Protein AF-A0A0S6W171-F1 (afdb_monomer)

InterPro domains:
  IPR025961 Heavy-metal resistance protein [PF13801] (56-163)
  IPR025961 Heavy-metal resistance protein [PF13801] (172-264)
  IPR052211 Cpx two-component system auxiliary protein [PTHR38102] (170-283)

Foldseek 3Di:
DPPPPQQPPVPPDDDDDPPPPDPPPDDDDDDDDDDDPDDPPDDPPPDPPPPPPDPDPPDPPDDPPNPPPPSPPQPPVVLVDDPVLVVQLVVLVVCLCVVLVVLVVQLVVLVVVLVVQVPDPDHDLVSNVVSVVSNVVSVVVNVVSSVVSVVSSCVSGDPVSNVVSVVSVLPDDPLLPPFDDDPVLSVQLVVLCVVLVVVLVVLVVVLVVLVVVLSCLVSDPDRDPVSNVVSVVVNVVSVVVSVVSVVVSVVSSVVSDDPVSVVSSVVSVVVVVVVVVVVVVVVVVVVVVVPDDDD

Organism: NCBI:txid1499966

Nearest PDB structures (foldseek):
  2y39-assembly1_A  TM=8.445E-01  e=2.554E-01  Cupriavidus metallidurans CH34
  3zg1-assembly1_D  TM=8.192E-01  e=2.985E-01  Cupriavidus metallidurans CH34
  2y3d-assembly1_A  TM=8.240E-01  e=3.144E-01  Cupriavidus metallidurans CH34
  4wwf-assembly2_B-2  TM=8.314E-01  e=6.181E-01  Cupriavidus metallidurans CH34
  3syv-assembly3_E  TM=2.602E-01  e=3.439E+00  Mus musculus

Radius of gyration: 25.69 Å; Cα contacts (8 Å, |Δi|>4): 109; chains: 1; bounding box: 74×56×54 Å

Solvent-accessible surface area (backbone atoms only — not comparable to full-atom values): 18079 Å² total; per-residue (Å²): 136,91,75,82,67,86,61,75,71,79,62,81,71,83,87,73,89,77,74,76,77,72,87,74,90,68,92,77,78,95,70,84,83,82,79,79,78,84,82,80,80,77,73,80,81,86,68,91,71,74,76,73,88,69,79,76,77,80,85,75,94,69,66,93,71,79,80,70,79,59,84,70,82,67,66,67,79,78,55,73,64,52,72,70,48,50,52,52,46,52,48,51,51,51,51,52,51,62,78,39,42,64,47,50,50,52,33,51,48,31,52,51,53,44,54,53,46,74,67,44,96,72,67,60,58,71,59,47,54,51,30,52,50,49,37,52,51,30,53,49,52,54,52,50,51,51,49,51,51,51,52,57,50,56,69,70,47,51,73,70,39,49,49,51,50,49,51,54,69,63,58,60,62,81,88,54,71,89,55,93,70,52,75,66,50,50,53,52,44,50,51,52,50,55,54,48,49,60,57,47,47,55,48,49,53,50,43,51,50,44,55,49,53,39,51,55,41,75,63,40,99,78,52,53,66,68,58,47,51,51,36,52,52,50,40,52,53,44,54,50,50,46,53,48,53,52,50,52,51,52,51,58,48,52,73,70,48,53,74,67,52,49,51,50,51,52,51,58,52,50,53,54,51,49,56,51,52,51,55,50,52,51,55,50,51,54,54,51,59,74,66,52,80,87,126

Secondary structure (DSSP, 8-state):
--SSSTTTTS---------------------PPPPPP----------------PPPPS--S--TTTTSS-SS---GGGG---HHHHHHHHHHHHHHHHHTHHHHHHHHHHHHHHHHHTTSSS--HHHHHHHHHHHHHHHHHHHHHHHHHHHHHHHTS-HHHHHHHHHHHHS--GGGTT----HHHHHHHHHHHHHHHHHHHHHHHHHHHHHHHHHHHHTSTT--HHHHHHHHHHHHHHHHHHHHHHHHHHHHHHHTS-HHHHHHHHHHHHHHHHHHHHHHHHHHHHHHHHHSPP-

Structure (mmCIF, N/CA/C/O backbone):
data_AF-A0A0S6W171-F1
#
_entry.id   AF-A0A0S6W171-F1
#
loop_
_atom_site.group_PDB
_atom_site.id
_atom_site.type_symbol
_atom_site.label_atom_id
_atom_site.label_alt_id
_atom_site.label_comp_id
_atom_site.label_asym_id
_atom_site.label_entity_id
_atom_site.label_seq_id
_atom_site.pdbx_PDB_ins_code
_atom_site.Cartn_x
_atom_site.Cartn_y
_atom_site.Cartn_z
_atom_site.occupancy
_atom_site.B_iso_or_equiv
_atom_site.auth_seq_id
_atom_site.auth_comp_id
_atom_site.auth_asym_id
_atom_site.auth_atom_id
_atom_site.pdbx_PDB_model_num
ATOM 1 N N . MET A 1 1 ? -14.571 -2.740 -5.866 1.00 31.66 1 MET A N 1
ATOM 2 C CA . MET A 1 1 ? -13.271 -2.198 -6.329 1.00 31.66 1 MET A CA 1
ATOM 3 C C . MET A 1 1 ? -12.661 -1.090 -5.446 1.00 31.66 1 MET A C 1
ATOM 5 O O . MET A 1 1 ? -11.533 -0.707 -5.702 1.00 31.66 1 MET A O 1
ATOM 9 N N . LEU A 1 2 ? -13.294 -0.626 -4.355 1.00 33.75 2 LEU A N 1
ATOM 10 C CA . LEU A 1 2 ? -12.872 0.597 -3.630 1.00 33.75 2 LEU A CA 1
ATOM 11 C C . LEU A 1 2 ? -12.189 0.404 -2.252 1.00 33.75 2 LEU A C 1
ATOM 13 O O . LEU A 1 2 ? -12.169 1.320 -1.440 1.00 33.75 2 LEU A O 1
ATOM 17 N N . ARG A 1 3 ? -11.606 -0.767 -1.957 1.00 37.03 3 ARG A N 1
ATOM 18 C CA . ARG A 1 3 ? -10.859 -1.011 -0.695 1.00 37.03 3 ARG A CA 1
ATOM 19 C C . ARG A 1 3 ? -9.376 -1.390 -0.902 1.00 37.03 3 ARG A C 1
ATOM 21 O O . ARG A 1 3 ? -8.679 -1.654 0.070 1.00 37.03 3 ARG A O 1
ATOM 28 N N . LYS A 1 4 ? -8.872 -1.365 -2.150 1.00 36.34 4 LYS A N 1
ATOM 29 C CA . LYS A 1 4 ? -7.515 -1.820 -2.543 1.00 36.34 4 LYS A CA 1
ATOM 30 C C . LYS A 1 4 ? -6.384 -0.780 -2.389 1.00 36.34 4 LYS A C 1
ATOM 32 O O . LYS A 1 4 ? -5.226 -1.148 -2.527 1.00 36.34 4 LYS A O 1
ATOM 37 N N . ILE A 1 5 ? -6.667 0.479 -2.043 1.00 37.38 5 ILE A N 1
ATOM 38 C CA . ILE A 1 5 ? -5.627 1.532 -1.936 1.00 37.38 5 ILE A CA 1
ATOM 39 C C . ILE A 1 5 ? -5.208 1.795 -0.474 1.00 37.38 5 ILE A C 1
ATOM 41 O O . ILE A 1 5 ? -4.182 2.413 -0.212 1.00 37.38 5 ILE A O 1
ATOM 45 N N . SER A 1 6 ? -5.939 1.246 0.503 1.00 36.00 6 SER A N 1
ATOM 46 C CA . SER A 1 6 ? -5.841 1.666 1.911 1.00 36.00 6 SER A CA 1
ATOM 47 C C . SER A 1 6 ? -4.519 1.334 2.629 1.00 36.00 6 SER A C 1
ATOM 49 O O . SER A 1 6 ? -4.352 1.735 3.773 1.00 36.00 6 SER A O 1
ATOM 51 N N . TYR A 1 7 ? -3.580 0.636 1.979 1.00 34.56 7 TYR A N 1
ATOM 52 C CA . TYR A 1 7 ? -2.302 0.223 2.575 1.00 34.56 7 TYR A CA 1
ATOM 53 C C . TYR A 1 7 ? -1.078 0.306 1.654 1.00 34.56 7 TYR A C 1
ATOM 55 O O . TYR A 1 7 ? 0.040 0.060 2.102 1.00 34.56 7 TYR A O 1
ATOM 63 N N . MET A 1 8 ? -1.233 0.708 0.390 1.00 35.31 8 MET A N 1
ATOM 64 C CA . MET A 1 8 ? -0.082 0.818 -0.521 1.00 35.31 8 MET A CA 1
ATOM 65 C C . MET A 1 8 ? 0.773 2.073 -0.256 1.00 35.31 8 MET A C 1
ATOM 67 O O . MET A 1 8 ? 1.820 2.241 -0.870 1.00 35.31 8 MET A O 1
ATOM 71 N N . MET A 1 9 ? 0.340 2.934 0.676 1.00 31.75 9 MET A N 1
ATOM 72 C CA . MET A 1 9 ? 0.989 4.200 1.034 1.00 31.75 9 MET A CA 1
ATOM 73 C C . MET A 1 9 ? 1.426 4.297 2.508 1.00 31.75 9 MET A C 1
ATOM 75 O O . MET A 1 9 ? 1.951 5.324 2.907 1.00 31.75 9 MET A O 1
ATOM 79 N N . LEU A 1 10 ? 1.338 3.209 3.291 1.00 36.25 10 LEU A N 1
ATOM 80 C CA . LEU A 1 10 ? 2.223 3.052 4.464 1.00 36.25 10 LEU A CA 1
ATOM 81 C C . LEU A 1 10 ? 3.646 2.604 4.024 1.00 36.25 10 LEU A C 1
ATOM 83 O O . LEU A 1 10 ? 4.519 2.332 4.847 1.00 36.25 10 LEU A O 1
ATOM 87 N N . LEU A 1 11 ? 3.855 2.529 2.699 1.00 37.62 11 LEU A N 1
ATOM 88 C CA . LEU A 1 11 ? 5.046 2.140 1.944 1.00 37.62 11 LEU A CA 1
ATOM 89 C C . LEU A 1 11 ? 5.876 3.371 1.538 1.00 37.62 11 LEU A C 1
ATOM 91 O O . LEU A 1 11 ? 6.404 3.461 0.437 1.00 37.62 11 LEU A O 1
ATOM 95 N N . LEU A 1 12 ? 6.056 4.313 2.464 1.00 38.09 12 LEU A N 1
ATOM 96 C CA . LEU A 1 12 ? 7.351 4.970 2.568 1.00 38.09 12 LEU A CA 1
ATOM 97 C C . LEU A 1 12 ? 8.310 3.934 3.140 1.00 38.09 12 LEU A C 1
ATOM 99 O O . LEU A 1 12 ? 8.447 3.801 4.358 1.00 38.09 12 LEU A O 1
ATOM 103 N N . MET A 1 13 ? 8.942 3.137 2.287 1.00 35.59 13 MET A N 1
ATOM 104 C CA . MET A 1 13 ? 10.017 2.260 2.737 1.00 35.59 13 MET A CA 1
ATOM 105 C C . MET A 1 13 ? 10.958 1.901 1.593 1.00 35.59 13 MET A C 1
ATOM 107 O O . MET A 1 13 ? 10.950 0.785 1.088 1.00 35.59 13 MET A O 1
ATOM 111 N N . CYS A 1 14 ? 11.822 2.874 1.295 1.00 31.73 14 CYS A N 1
ATOM 112 C CA . CYS A 1 14 ? 13.024 2.774 0.471 1.00 31.73 14 CYS A CA 1
ATOM 113 C C . CYS A 1 14 ? 12.801 2.841 -1.045 1.00 31.73 14 CYS A C 1
ATOM 115 O O . CYS A 1 14 ? 11.789 2.397 -1.566 1.00 31.73 14 CYS A O 1
ATOM 117 N N . VAL A 1 15 ? 13.853 3.324 -1.710 1.00 32.69 15 VAL A N 1
ATOM 118 C CA . VAL A 1 15 ? 14.077 3.446 -3.157 1.00 32.69 15 VAL A CA 1
ATOM 119 C C . VAL A 1 15 ? 13.609 4.781 -3.741 1.00 32.69 15 VAL A C 1
ATOM 121 O O . VAL A 1 15 ? 12.435 5.105 -3.711 1.00 32.69 15 VAL A O 1
ATOM 124 N N . ALA A 1 16 ? 14.462 5.602 -4.333 1.00 35.75 16 ALA A N 1
ATOM 125 C CA . ALA A 1 16 ? 15.917 5.699 -4.342 1.00 35.75 16 ALA A CA 1
ATOM 126 C C . ALA A 1 16 ? 16.217 7.062 -4.966 1.00 35.75 16 ALA A C 1
ATOM 128 O O . ALA A 1 16 ? 15.465 7.544 -5.809 1.00 35.75 16 ALA A O 1
ATOM 129 N N . SER A 1 17 ? 17.327 7.654 -4.552 1.00 35.28 17 SER A N 1
ATOM 130 C CA . SER A 1 17 ? 17.978 8.766 -5.220 1.00 35.28 17 SER A CA 1
ATOM 131 C C . SER A 1 17 ? 17.981 8.579 -6.741 1.00 35.28 17 SER A C 1
ATOM 133 O O . SER A 1 17 ? 18.773 7.799 -7.262 1.00 35.28 17 SER A O 1
ATOM 135 N N . VAL A 1 18 ? 17.149 9.325 -7.465 1.00 33.91 18 VAL A N 1
ATOM 136 C CA . VAL A 1 18 ? 17.468 9.661 -8.852 1.00 33.91 18 VAL A CA 1
ATOM 137 C C . VAL A 1 18 ? 18.383 10.871 -8.755 1.00 33.91 18 VAL A C 1
ATOM 139 O O . VAL A 1 18 ? 17.944 12.018 -8.780 1.00 33.91 18 VAL A O 1
ATOM 142 N N . MET A 1 19 ? 19.680 10.607 -8.565 1.00 34.84 19 MET A N 1
ATOM 143 C CA . MET A 1 19 ? 20.670 11.537 -9.085 1.00 34.84 19 MET A CA 1
ATOM 144 C C . MET A 1 19 ? 20.479 11.524 -10.596 1.00 34.84 19 MET A C 1
ATOM 146 O O . MET A 1 19 ? 20.881 10.584 -11.279 1.00 34.84 19 MET A O 1
ATOM 150 N N . VAL A 1 20 ? 19.816 12.558 -11.103 1.00 36.00 20 VAL A N 1
ATOM 151 C CA . VAL A 1 20 ? 19.935 12.941 -12.501 1.00 36.00 20 VAL A CA 1
ATOM 152 C C . VAL A 1 20 ? 21.405 13.307 -12.687 1.00 36.00 20 VAL A C 1
ATOM 154 O O . VAL A 1 20 ? 21.831 14.395 -12.303 1.00 36.00 20 VAL A O 1
ATOM 157 N N . PHE A 1 21 ? 22.202 12.383 -13.225 1.00 35.28 21 PHE A N 1
ATOM 158 C CA . PHE A 1 21 ? 23.436 12.766 -13.893 1.00 35.28 21 PHE A CA 1
ATOM 159 C C . PHE A 1 21 ? 23.009 13.575 -15.112 1.00 35.28 21 PHE A C 1
ATOM 161 O O . PHE A 1 21 ? 22.655 13.035 -16.157 1.00 35.28 21 PHE A O 1
ATOM 168 N N . ALA A 1 22 ? 22.961 14.892 -14.936 1.00 35.97 22 ALA A N 1
ATOM 169 C CA . ALA A 1 22 ? 22.963 15.805 -16.054 1.00 35.97 22 ALA A CA 1
ATOM 170 C C . ALA A 1 22 ? 24.240 15.514 -16.850 1.00 35.97 22 ALA A C 1
ATOM 172 O O . ALA A 1 22 ? 25.344 15.586 -16.308 1.00 35.97 22 ALA A O 1
ATOM 173 N N . ASN A 1 23 ? 24.065 15.151 -18.119 1.00 39.09 23 ASN A N 1
ATOM 174 C CA . ASN A 1 23 ? 25.127 15.079 -19.110 1.00 39.09 23 ASN A CA 1
ATOM 175 C C . ASN A 1 23 ? 25.808 16.452 -19.211 1.00 39.09 23 ASN A C 1
ATOM 177 O O . ASN A 1 23 ? 25.411 17.311 -19.995 1.00 39.09 23 ASN A O 1
ATOM 181 N N . GLY A 1 24 ? 26.838 16.659 -18.398 1.00 36.34 24 GLY A N 1
ATOM 182 C CA . GLY A 1 24 ? 27.867 17.654 -18.634 1.00 36.34 24 GLY A CA 1
ATOM 183 C C . GLY A 1 24 ? 28.889 17.050 -19.581 1.00 36.34 24 GLY A C 1
ATOM 184 O O . GLY A 1 24 ? 29.838 16.407 -19.142 1.00 36.34 24 GLY A O 1
ATOM 185 N N . ALA A 1 25 ? 28.680 17.242 -20.881 1.00 46.38 25 ALA A N 1
ATOM 186 C CA . ALA A 1 25 ? 29.718 17.058 -21.881 1.00 46.38 25 ALA A CA 1
ATOM 187 C C . ALA A 1 25 ? 30.840 18.074 -21.606 1.00 46.38 25 ALA A C 1
ATOM 189 O O . ALA A 1 25 ? 30.738 19.243 -21.972 1.00 46.38 25 ALA A O 1
ATOM 190 N N . ALA A 1 26 ? 31.899 17.635 -20.931 1.00 41.94 26 ALA A N 1
ATOM 191 C CA . ALA A 1 26 ? 33.157 18.359 -20.838 1.00 41.94 26 ALA A CA 1
ATOM 192 C C . ALA A 1 26 ? 34.272 17.435 -21.333 1.00 41.94 26 ALA A C 1
ATOM 194 O O . ALA A 1 26 ? 34.468 16.334 -20.826 1.00 41.94 26 ALA A O 1
ATOM 195 N N . ALA A 1 27 ? 34.942 17.899 -22.384 1.00 52.97 27 ALA A N 1
ATOM 196 C CA . ALA A 1 27 ? 35.999 17.228 -23.115 1.00 52.97 27 ALA A CA 1
ATOM 197 C C . ALA A 1 27 ? 37.086 16.648 -22.196 1.00 52.97 27 ALA A C 1
ATOM 199 O O . ALA A 1 27 ? 37.739 17.383 -21.453 1.00 52.97 27 ALA A O 1
ATOM 200 N N . GLN A 1 28 ? 37.326 15.342 -22.311 1.00 42.56 28 GLN A N 1
ATOM 201 C CA . GLN A 1 28 ? 38.464 14.677 -21.693 1.00 42.56 28 GLN A CA 1
ATOM 202 C C . GLN A 1 28 ? 39.455 14.293 -22.792 1.00 42.56 28 GLN A C 1
ATOM 204 O O . GLN A 1 28 ? 39.134 13.547 -23.714 1.00 42.56 28 GLN A O 1
ATOM 209 N N . LYS A 1 29 ? 40.640 14.904 -22.702 1.00 46.69 29 LYS A N 1
ATOM 210 C CA . LYS A 1 29 ? 41.802 14.661 -23.556 1.00 46.69 29 LYS A CA 1
ATOM 211 C C . LYS A 1 29 ? 42.179 13.181 -23.539 1.00 46.69 29 LYS A C 1
ATOM 213 O O . LYS A 1 29 ? 42.185 12.557 -22.480 1.00 46.69 29 LYS A O 1
ATOM 218 N N . GLU A 1 30 ? 42.537 12.685 -24.717 1.00 44.81 30 GLU A N 1
ATOM 219 C CA . GLU A 1 30 ? 43.144 11.381 -24.959 1.00 44.81 30 GLU A CA 1
ATOM 220 C C . GLU A 1 30 ? 44.381 11.198 -24.067 1.00 44.81 30 GLU A C 1
ATOM 222 O O . GLU A 1 30 ? 45.355 11.946 -24.157 1.00 44.81 30 GLU A O 1
ATOM 227 N N . GLY A 1 31 ? 44.303 10.218 -23.169 1.00 49.78 31 GLY A N 1
ATOM 228 C CA . GLY A 1 31 ? 45.407 9.704 -22.370 1.00 49.78 31 GLY A CA 1
ATOM 229 C C . GLY A 1 31 ? 45.365 8.183 -22.450 1.00 49.78 31 GLY A C 1
ATOM 230 O O . GLY A 1 31 ? 44.298 7.590 -22.302 1.00 49.78 31 GLY A O 1
ATOM 231 N N . GLU A 1 32 ? 46.513 7.593 -22.768 1.00 50.28 32 GLU A N 1
ATOM 232 C CA . GLU A 1 32 ? 46.719 6.187 -23.125 1.00 50.28 32 GLU A CA 1
ATOM 233 C C . GLU A 1 32 ? 46.085 5.174 -22.151 1.00 50.28 32 GLU A C 1
ATOM 235 O O . GLU A 1 32 ? 46.081 5.389 -20.934 1.00 50.28 32 GLU A O 1
ATOM 240 N N . PRO A 1 33 ? 45.589 4.030 -22.662 1.00 59.03 33 PRO A N 1
ATOM 241 C CA . PRO A 1 33 ? 45.040 2.976 -21.823 1.00 59.03 33 PRO A CA 1
ATOM 242 C C . PRO A 1 33 ? 46.150 2.264 -21.026 1.00 59.03 33 PRO A C 1
ATOM 244 O O . PRO A 1 33 ? 47.135 1.813 -21.617 1.00 59.03 33 PRO A O 1
ATOM 247 N N . PRO A 1 34 ? 45.999 2.085 -19.700 1.00 62.88 34 PRO A N 1
ATOM 248 C CA . PRO A 1 34 ? 46.889 1.223 -18.936 1.00 62.88 34 PRO A CA 1
ATOM 249 C C . PRO A 1 34 ? 46.676 -0.246 -19.331 1.00 62.88 34 PRO A C 1
ATOM 251 O O . PRO A 1 34 ? 45.549 -0.744 -19.373 1.00 62.88 34 PRO A O 1
ATOM 254 N N . GLN A 1 35 ? 47.782 -0.939 -19.612 1.00 62.25 35 GLN A N 1
ATOM 255 C CA . GLN A 1 35 ? 47.817 -2.383 -19.843 1.00 62.25 35 GLN A CA 1
ATOM 256 C C . GLN A 1 35 ? 47.264 -3.147 -18.626 1.00 62.25 35 GLN A C 1
ATOM 258 O O . GLN A 1 35 ? 47.625 -2.824 -17.491 1.00 62.25 35 GLN A O 1
ATOM 263 N N . PRO A 1 36 ? 46.431 -4.184 -18.829 1.00 61.91 36 PRO A N 1
ATOM 264 C CA . PRO A 1 36 ? 46.016 -5.054 -17.741 1.00 61.91 36 PRO A CA 1
ATOM 265 C C . PRO A 1 36 ? 47.204 -5.905 -17.257 1.00 61.91 36 PRO A C 1
ATOM 267 O O . PRO A 1 36 ? 47.968 -6.413 -18.083 1.00 61.91 36 PRO A O 1
ATOM 270 N N . PRO A 1 37 ? 47.372 -6.095 -15.936 1.00 62.88 37 PRO A N 1
ATOM 271 C CA . PRO A 1 37 ? 48.346 -7.038 -15.413 1.00 62.88 37 PRO A CA 1
ATOM 272 C C . PRO A 1 37 ? 47.982 -8.461 -15.847 1.00 62.88 37 PRO A C 1
ATOM 274 O O . PRO A 1 37 ? 46.813 -8.851 -15.847 1.00 62.88 37 PRO A O 1
ATOM 277 N N . ASN A 1 38 ? 49.017 -9.205 -16.231 1.00 56.50 38 ASN A N 1
ATOM 278 C CA . ASN A 1 38 ? 48.972 -10.602 -16.642 1.00 56.50 38 ASN A CA 1
ATOM 279 C C . ASN A 1 38 ? 48.054 -11.443 -15.748 1.00 56.50 38 ASN A C 1
ATOM 281 O O . ASN A 1 38 ? 48.163 -11.429 -14.523 1.00 56.50 38 ASN A O 1
ATOM 285 N N . GLY A 1 39 ? 47.165 -12.186 -16.404 1.00 49.09 39 GLY A N 1
ATOM 286 C CA . GLY A 1 39 ? 46.237 -13.099 -15.767 1.00 49.09 39 GLY A CA 1
ATOM 287 C C . GLY A 1 39 ? 46.932 -14.313 -15.162 1.00 49.09 39 GLY A C 1
ATOM 288 O O . GLY A 1 39 ? 47.624 -15.058 -15.851 1.00 49.09 39 GLY A O 1
ATOM 289 N N . GLU A 1 40 ? 46.635 -14.560 -13.894 1.00 42.28 40 GLU A N 1
ATOM 290 C CA . GLU A 1 40 ? 46.608 -15.900 -13.323 1.00 42.28 40 GLU A CA 1
ATOM 291 C C . GLU A 1 40 ? 45.141 -16.338 -13.307 1.00 42.28 40 GLU A C 1
ATOM 293 O O . GLU A 1 40 ? 44.348 -15.966 -12.441 1.00 42.28 40 GLU A O 1
ATOM 298 N N . MET A 1 41 ? 44.749 -17.074 -14.348 1.00 50.16 41 MET A N 1
ATOM 299 C CA . MET A 1 41 ? 43.464 -17.760 -14.396 1.00 50.16 41 MET A CA 1
ATOM 300 C C . MET A 1 41 ? 43.489 -18.880 -13.353 1.00 50.16 41 MET A C 1
ATOM 302 O O . MET A 1 41 ? 44.040 -19.953 -13.596 1.00 50.16 41 MET A O 1
ATOM 306 N N . MET A 1 42 ? 42.902 -18.625 -12.182 1.00 59.03 42 MET A N 1
ATOM 307 C CA . MET A 1 42 ? 42.532 -19.683 -11.244 1.00 59.03 42 MET A CA 1
ATOM 308 C C . MET A 1 42 ? 41.569 -20.632 -11.956 1.00 59.03 42 MET A C 1
ATOM 310 O O . MET A 1 42 ? 40.457 -20.254 -12.327 1.00 59.03 42 MET A O 1
ATOM 314 N N . ALA A 1 43 ? 42.030 -21.862 -12.166 1.00 60.56 43 ALA A N 1
ATOM 315 C CA . ALA A 1 43 ? 41.208 -22.959 -12.636 1.00 60.56 43 ALA A CA 1
ATOM 316 C C . ALA A 1 43 ? 39.976 -23.123 -11.723 1.00 60.56 43 ALA A C 1
ATOM 318 O O . ALA A 1 43 ? 40.099 -22.979 -10.501 1.00 60.56 43 ALA A O 1
ATOM 319 N N . PRO A 1 44 ? 38.791 -23.432 -12.277 1.00 56.28 44 PRO A N 1
ATOM 320 C CA . PRO A 1 44 ? 37.652 -23.806 -11.456 1.00 56.28 44 PRO A CA 1
ATOM 321 C C . PRO A 1 44 ? 38.012 -25.084 -10.681 1.00 56.28 44 PRO A C 1
ATOM 323 O O . PRO A 1 44 ? 38.500 -26.036 -11.297 1.00 56.28 44 PRO A O 1
ATOM 326 N N . PRO A 1 45 ? 37.806 -25.139 -9.353 1.00 50.84 45 PRO A N 1
ATOM 327 C CA . PRO A 1 45 ? 37.910 -26.395 -8.638 1.00 50.84 45 PRO A CA 1
ATOM 328 C C . PRO A 1 45 ? 36.779 -27.305 -9.120 1.00 50.84 45 PRO A C 1
ATOM 330 O O . PRO A 1 45 ? 35.606 -27.112 -8.800 1.00 50.84 45 PRO A O 1
ATOM 333 N N . ASP A 1 46 ? 37.166 -28.277 -9.937 1.00 54.91 46 ASP A N 1
ATOM 334 C CA . ASP A 1 46 ? 36.406 -29.480 -10.221 1.00 54.91 46 ASP A CA 1
ATOM 335 C C . ASP A 1 46 ? 36.235 -30.238 -8.899 1.00 54.91 46 ASP A C 1
ATOM 337 O O . ASP A 1 46 ? 37.201 -30.686 -8.277 1.00 54.91 46 ASP A O 1
ATOM 341 N N . GLY A 1 47 ? 35.010 -30.255 -8.387 1.00 45.91 47 GLY A N 1
ATOM 342 C CA . GLY A 1 47 ? 34.746 -30.718 -7.035 1.00 45.91 47 GLY A CA 1
ATOM 343 C C . GLY A 1 47 ? 33.283 -30.579 -6.677 1.00 45.91 47 GLY A C 1
ATOM 344 O O . GLY A 1 47 ? 32.895 -29.672 -5.945 1.00 45.91 47 GLY A O 1
ATOM 345 N N . GLY A 1 48 ? 32.470 -31.510 -7.178 1.00 49.31 48 GLY A N 1
ATOM 346 C CA . GLY A 1 48 ? 31.135 -31.782 -6.660 1.00 49.31 48 GLY A CA 1
ATOM 347 C C . GLY A 1 48 ? 31.203 -32.220 -5.197 1.00 49.31 48 GLY A C 1
ATOM 348 O O . GLY A 1 48 ? 31.108 -33.403 -4.887 1.00 49.31 48 GLY A O 1
ATOM 349 N N . GLN A 1 49 ? 31.366 -31.264 -4.286 1.00 48.19 49 GLN A N 1
ATOM 350 C CA . GLN A 1 49 ? 31.093 -31.462 -2.874 1.00 48.19 49 GLN A CA 1
ATOM 351 C C . GLN A 1 49 ? 29.580 -31.415 -2.696 1.00 48.19 49 GLN A C 1
ATOM 353 O O . GLN A 1 49 ? 28.968 -30.356 -2.557 1.00 48.19 49 GLN A O 1
ATOM 358 N N . GLN A 1 50 ? 28.983 -32.608 -2.731 1.00 55.53 50 GLN A N 1
ATOM 359 C CA . GLN A 1 50 ? 27.728 -32.881 -2.046 1.00 55.53 50 GLN A CA 1
ATOM 360 C C . GLN A 1 50 ? 27.853 -32.282 -0.645 1.00 55.53 50 GLN A C 1
ATOM 362 O O . GLN A 1 50 ? 28.704 -32.705 0.140 1.00 55.53 50 GLN A O 1
ATOM 367 N N . MET A 1 51 ? 27.076 -31.233 -0.368 1.00 53.97 51 MET A N 1
ATOM 368 C CA . MET A 1 51 ? 27.001 -30.704 0.984 1.00 53.97 51 MET A CA 1
ATOM 369 C C . MET A 1 51 ? 26.465 -31.835 1.866 1.00 53.97 51 MET A C 1
ATOM 371 O O . MET A 1 51 ? 25.395 -32.360 1.552 1.00 53.97 51 MET A O 1
ATOM 375 N N . PRO A 1 52 ? 27.203 -32.260 2.907 1.00 50.72 52 PRO A N 1
ATOM 376 C CA . PRO A 1 52 ? 26.706 -33.269 3.826 1.00 50.72 52 PRO A CA 1
ATOM 377 C C . PRO A 1 52 ? 25.416 -32.748 4.452 1.00 50.72 52 PRO A C 1
ATOM 379 O O . PRO A 1 52 ? 25.328 -31.558 4.759 1.00 50.72 52 PRO A O 1
ATOM 382 N N . ASP A 1 53 ? 24.440 -33.644 4.600 1.00 50.97 53 ASP A N 1
ATOM 383 C CA . ASP A 1 53 ? 23.146 -33.434 5.245 1.00 50.97 53 ASP A CA 1
ATOM 384 C C . ASP A 1 53 ? 23.307 -32.684 6.573 1.00 50.97 53 ASP A C 1
ATOM 386 O O . ASP A 1 53 ? 23.480 -33.270 7.644 1.00 50.97 53 ASP A O 1
ATOM 390 N N . ALA A 1 54 ? 23.286 -31.355 6.506 1.00 46.91 54 ALA A N 1
ATOM 391 C CA . ALA A 1 54 ? 23.280 -30.527 7.688 1.00 46.91 54 ALA A CA 1
ATOM 392 C C . ALA A 1 54 ? 21.889 -30.691 8.315 1.00 46.91 54 ALA A C 1
ATOM 394 O O . ALA A 1 54 ? 20.891 -30.414 7.638 1.00 46.91 54 ALA A O 1
ATOM 395 N N . PRO A 1 55 ? 21.787 -31.151 9.574 1.00 47.81 55 PRO A N 1
ATOM 396 C CA . PRO A 1 55 ? 20.504 -31.306 10.236 1.00 47.81 55 PRO A CA 1
ATOM 397 C C . PRO A 1 55 ? 19.785 -29.959 10.221 1.00 47.81 55 PRO A C 1
ATOM 399 O O . PRO A 1 55 ? 20.303 -28.956 10.723 1.00 47.81 55 PRO A O 1
ATOM 402 N N . MET A 1 56 ? 18.603 -29.931 9.599 1.00 49.88 56 MET A N 1
ATOM 403 C CA . MET A 1 56 ? 17.737 -28.760 9.639 1.00 49.88 56 MET A CA 1
ATOM 404 C C . MET A 1 56 ? 17.525 -28.376 11.111 1.00 49.88 56 MET A C 1
ATOM 406 O O . MET A 1 56 ? 17.197 -29.252 11.915 1.00 49.88 56 MET A O 1
ATOM 410 N N . PRO A 1 57 ? 17.741 -27.106 11.500 1.00 48.81 57 PRO A N 1
ATOM 411 C CA . PRO A 1 57 ? 17.511 -26.692 12.873 1.00 48.81 57 PRO A CA 1
ATOM 412 C C . PRO A 1 57 ? 16.038 -26.944 13.235 1.00 48.81 57 PRO A C 1
ATOM 414 O O . PRO A 1 57 ? 15.159 -26.662 12.415 1.00 48.81 57 PRO A O 1
ATOM 417 N N . PRO A 1 58 ? 15.761 -27.473 14.437 1.00 50.50 58 PRO A N 1
ATOM 418 C CA . PRO A 1 58 ? 14.408 -27.791 14.860 1.00 50.50 58 PRO A CA 1
ATOM 419 C C . PRO A 1 58 ? 13.619 -26.488 15.010 1.00 50.50 58 PRO A C 1
ATOM 421 O O . PRO A 1 58 ? 14.058 -25.578 15.711 1.00 50.50 58 PRO A O 1
ATOM 424 N N . ASP A 1 59 ? 12.489 -26.396 14.310 1.00 46.88 59 ASP A N 1
ATOM 425 C CA . ASP A 1 59 ? 11.337 -25.544 14.621 1.00 46.88 59 ASP A CA 1
ATOM 426 C C . ASP A 1 59 ? 11.639 -24.189 15.286 1.00 46.88 59 ASP A C 1
ATOM 428 O O . ASP A 1 59 ? 11.217 -23.898 16.405 1.00 46.88 59 ASP A O 1
ATOM 432 N N . GLY A 1 60 ? 12.327 -23.305 14.561 1.00 37.69 60 GLY A N 1
ATOM 433 C CA . GLY A 1 60 ? 12.278 -21.875 14.853 1.00 37.69 60 GLY A CA 1
ATOM 434 C C . GLY A 1 60 ? 10.942 -21.306 14.357 1.00 37.69 60 GLY A C 1
ATOM 435 O O . GLY A 1 60 ? 10.736 -21.251 13.141 1.00 37.69 60 GLY A O 1
ATOM 436 N N . PRO A 1 61 ? 10.018 -20.865 15.230 1.00 49.44 61 PRO A N 1
ATOM 437 C CA . PRO A 1 61 ? 8.700 -20.438 14.798 1.00 49.44 61 PRO A CA 1
ATOM 438 C C . PRO A 1 61 ? 8.803 -19.004 14.289 1.00 49.44 61 PRO A C 1
ATOM 440 O O . PRO A 1 61 ? 8.749 -18.083 15.089 1.00 49.44 61 PRO A O 1
ATOM 443 N N . MET A 1 62 ? 8.987 -18.809 12.982 1.00 42.47 62 MET A N 1
ATOM 444 C CA . MET A 1 62 ? 8.481 -17.660 12.211 1.00 42.47 62 MET A CA 1
ATOM 445 C C . MET A 1 62 ? 8.834 -17.852 10.733 1.00 42.47 62 MET A C 1
ATOM 447 O O . MET A 1 62 ? 9.930 -17.511 10.283 1.00 42.47 62 MET A O 1
ATOM 451 N N . SER A 1 63 ? 7.885 -18.367 9.950 1.00 43.25 63 SER A N 1
ATOM 452 C CA . SER A 1 63 ? 7.978 -18.320 8.491 1.00 43.25 63 SER A CA 1
ATOM 453 C C . SER A 1 63 ? 8.110 -16.855 8.028 1.00 43.25 63 SER A C 1
ATOM 455 O O . SER A 1 63 ? 7.340 -16.005 8.487 1.00 43.25 63 SER A O 1
ATOM 457 N N . PRO A 1 64 ? 9.026 -16.532 7.094 1.00 40.31 64 PRO A N 1
ATOM 458 C 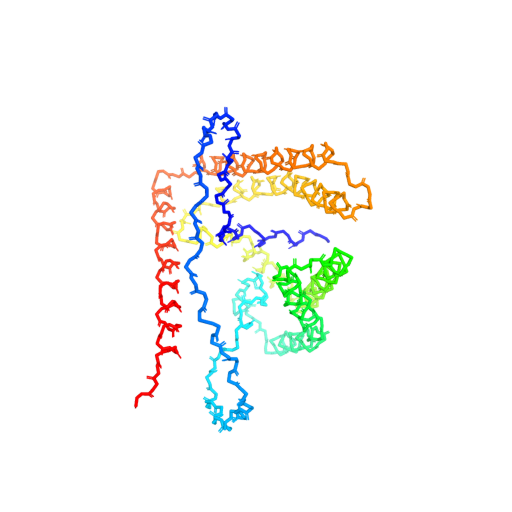CA . PRO A 1 64 ? 9.232 -15.170 6.581 1.00 40.31 64 PRO A CA 1
ATOM 459 C C . PRO A 1 64 ? 8.003 -14.531 5.908 1.00 40.31 64 PRO A C 1
ATOM 461 O O . PRO A 1 64 ? 7.998 -13.324 5.673 1.00 40.31 64 PRO A O 1
ATOM 464 N N . ASP A 1 65 ? 6.956 -15.316 5.640 1.00 45.31 65 ASP A N 1
ATOM 465 C CA . ASP A 1 65 ? 5.674 -14.866 5.086 1.00 45.31 65 ASP A CA 1
ATOM 466 C C . ASP A 1 65 ? 4.620 -14.468 6.138 1.00 45.31 65 ASP A C 1
ATOM 468 O O . ASP A 1 65 ? 3.517 -14.040 5.793 1.00 45.31 65 ASP A O 1
ATOM 472 N N . GLY A 1 66 ? 4.955 -14.524 7.432 1.00 42.47 66 GLY A N 1
ATOM 473 C CA . GLY A 1 66 ? 4.036 -14.240 8.542 1.00 42.47 66 GLY A CA 1
ATOM 474 C C . GLY A 1 66 ? 3.589 -12.780 8.724 1.00 42.47 66 GLY A C 1
ATOM 475 O O . GLY A 1 66 ? 2.931 -12.482 9.716 1.00 42.47 66 GLY A O 1
ATOM 476 N N . MET A 1 67 ? 3.924 -11.846 7.824 1.00 40.84 67 MET A N 1
ATOM 477 C CA . MET A 1 67 ? 3.589 -10.416 7.995 1.00 40.84 67 MET A CA 1
ATOM 478 C C . MET A 1 67 ? 2.991 -9.716 6.763 1.00 40.84 67 MET A C 1
ATOM 480 O O . MET A 1 67 ? 3.039 -8.490 6.681 1.00 40.84 67 MET A O 1
ATOM 484 N N . GLN A 1 68 ? 2.416 -10.451 5.806 1.00 46.22 68 GLN A N 1
ATOM 485 C CA . GLN A 1 68 ? 1.719 -9.830 4.661 1.00 46.22 68 GLN A CA 1
ATOM 486 C C . GLN A 1 68 ? 0.245 -10.220 4.508 1.00 46.22 68 GLN A C 1
ATOM 488 O O . GLN A 1 68 ? -0.447 -9.641 3.670 1.00 46.22 68 GLN A O 1
ATOM 493 N N . GLN A 1 69 ? -0.267 -11.151 5.317 1.00 42.69 69 GLN A N 1
ATOM 494 C CA . GLN A 1 69 ? -1.693 -11.461 5.302 1.00 42.69 69 GLN A CA 1
ATOM 495 C C . GLN A 1 69 ? -2.440 -10.478 6.201 1.00 42.69 69 GLN A C 1
ATOM 497 O O . GLN A 1 69 ? -2.112 -10.298 7.368 1.00 42.69 69 GLN A O 1
ATOM 502 N N . ASP A 1 70 ? -3.430 -9.830 5.604 1.00 45.66 70 ASP A N 1
ATOM 503 C CA . ASP A 1 70 ? -4.321 -8.850 6.209 1.00 45.66 70 ASP A CA 1
ATOM 504 C C . ASP A 1 70 ? -3.649 -7.523 6.550 1.00 45.66 70 ASP A C 1
ATOM 506 O O . ASP A 1 70 ? -3.504 -7.103 7.696 1.00 45.66 70 ASP A O 1
ATOM 510 N N . ASN A 1 71 ? -3.345 -6.786 5.479 1.00 48.12 71 ASN A N 1
ATOM 511 C CA . ASN A 1 71 ? -3.060 -5.355 5.534 1.00 48.12 71 ASN A CA 1
ATOM 512 C C . ASN A 1 71 ? -4.074 -4.618 6.429 1.00 48.12 71 ASN A C 1
ATOM 514 O O . ASN A 1 71 ? -3.701 -3.728 7.175 1.00 48.12 71 ASN A O 1
ATOM 518 N N . LEU A 1 72 ? -5.326 -5.074 6.488 1.00 54.94 72 LEU A N 1
ATOM 519 C CA . LEU A 1 72 ? -6.270 -4.681 7.524 1.00 54.94 72 LEU A CA 1
ATOM 520 C C . LEU A 1 72 ? -5.872 -5.287 8.882 1.00 54.94 72 LEU A C 1
ATOM 522 O O . LEU A 1 72 ? -6.353 -6.356 9.250 1.00 54.94 72 LEU A O 1
ATOM 526 N N . ARG A 1 73 ? -5.054 -4.564 9.661 1.00 61.94 73 ARG A N 1
ATOM 527 C CA . ARG A 1 73 ? -4.839 -4.790 11.109 1.00 61.94 73 ARG A CA 1
ATOM 528 C C . ARG A 1 73 ? -6.138 -4.556 11.904 1.00 61.94 73 ARG A C 1
ATOM 530 O O . ARG A 1 73 ? -6.196 -3.690 12.775 1.00 61.94 73 ARG A O 1
ATOM 537 N N . ILE A 1 74 ? -7.195 -5.290 11.572 1.00 75.12 74 ILE A N 1
ATOM 538 C CA . ILE A 1 74 ? -8.450 -5.326 12.311 1.00 75.12 74 ILE A CA 1
ATOM 539 C C . ILE A 1 74 ? -8.163 -6.077 13.605 1.00 75.12 74 ILE A C 1
ATOM 541 O O . ILE A 1 74 ? -7.701 -7.219 13.586 1.00 75.12 74 ILE A O 1
ATOM 545 N N . ASN A 1 75 ? -8.428 -5.430 14.736 1.00 83.19 75 ASN A N 1
ATOM 546 C CA . ASN A 1 75 ? -8.379 -6.102 16.022 1.00 83.19 75 ASN A CA 1
ATOM 547 C C . ASN A 1 75 ? -9.646 -6.950 16.193 1.00 83.19 75 ASN A C 1
ATOM 549 O O . ASN A 1 75 ? -10.618 -6.517 16.801 1.00 83.19 75 ASN A O 1
ATOM 553 N N . TRP A 1 76 ? -9.640 -8.162 15.639 1.00 84.75 76 TRP A N 1
ATOM 554 C CA . TRP A 1 76 ? -10.786 -9.077 15.684 1.00 84.75 76 TRP A CA 1
ATOM 555 C C . TRP A 1 76 ? -11.223 -9.435 17.111 1.00 84.75 76 TRP A C 1
ATOM 557 O O . TRP A 1 76 ? -12.388 -9.752 17.325 1.00 84.75 76 TRP A O 1
ATOM 567 N N . GLN A 1 77 ? -10.318 -9.340 18.093 1.00 86.62 77 GLN A N 1
ATOM 568 C CA . GLN A 1 77 ? -10.640 -9.574 19.504 1.00 86.62 77 GLN A CA 1
ATOM 569 C C . GLN A 1 77 ? -11.565 -8.491 20.077 1.00 86.62 77 GLN A C 1
ATOM 571 O O . GLN A 1 77 ? -12.319 -8.767 21.002 1.00 86.62 77 GLN A O 1
ATOM 576 N N . ALA A 1 78 ? -11.553 -7.279 19.513 1.00 88.25 78 ALA A N 1
ATOM 577 C CA . ALA A 1 78 ? -12.357 -6.160 19.996 1.00 88.25 78 ALA A CA 1
ATOM 578 C C . ALA A 1 78 ? -13.825 -6.194 19.524 1.00 88.25 78 ALA A C 1
ATOM 580 O O . ALA A 1 78 ? -14.612 -5.368 19.972 1.00 88.25 78 ALA A O 1
ATOM 581 N N . LEU A 1 79 ? -14.204 -7.127 18.639 1.00 92.62 79 LEU A N 1
ATOM 582 C CA . LEU A 1 79 ? -15.571 -7.256 18.104 1.00 92.62 79 LEU A CA 1
ATOM 583 C C . LEU A 1 79 ? -16.481 -8.171 18.942 1.00 92.62 79 LEU A C 1
ATOM 585 O O . LEU A 1 79 ? -17.582 -8.496 18.503 1.00 92.62 79 LEU A O 1
ATOM 589 N N . ASN A 1 80 ? -16.024 -8.628 20.117 1.00 94.88 80 ASN A N 1
ATOM 590 C CA . ASN A 1 80 ? -16.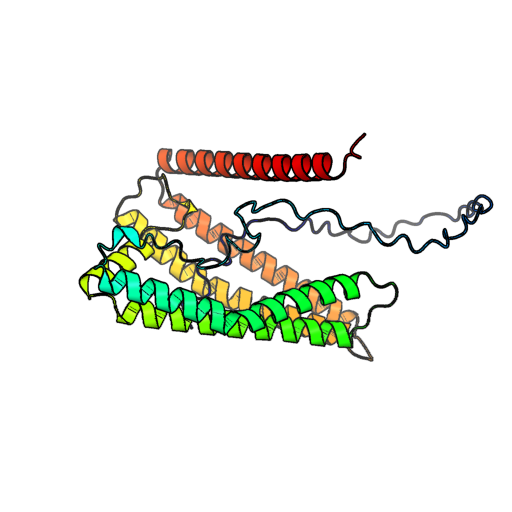779 -9.527 21.004 1.00 94.88 80 ASN A CA 1
ATOM 591 C C . ASN A 1 80 ? -17.411 -10.717 20.254 1.00 94.88 80 ASN A C 1
ATOM 593 O O . ASN A 1 80 ? -18.581 -11.040 20.435 1.00 94.88 80 ASN A O 1
ATOM 597 N N . LEU A 1 81 ? -16.635 -11.342 19.365 1.00 96.44 81 LEU A N 1
ATOM 598 C CA . LEU A 1 81 ? -17.098 -12.451 18.531 1.00 96.44 81 LEU A CA 1
ATOM 599 C C . LEU A 1 81 ? -17.521 -13.644 19.395 1.00 96.44 81 LEU A C 1
ATOM 601 O O . LEU A 1 81 ? -16.782 -14.003 20.324 1.00 96.44 81 LEU A O 1
ATOM 605 N N . THR A 1 82 ? -18.636 -14.286 19.036 1.00 97.69 82 THR A N 1
ATOM 606 C CA . THR A 1 82 ? -19.041 -15.577 19.615 1.00 97.69 82 THR A CA 1
ATOM 607 C C . THR A 1 82 ? -18.051 -16.675 19.224 1.00 97.69 82 THR A C 1
ATOM 609 O O . THR A 1 82 ? -17.308 -16.532 18.248 1.00 97.69 82 THR A O 1
ATOM 612 N N . ASP A 1 83 ? -18.029 -17.786 19.960 1.00 96.88 83 ASP A N 1
ATOM 613 C CA . ASP A 1 83 ? -17.113 -18.895 19.658 1.00 96.88 83 ASP A CA 1
ATOM 614 C C . ASP A 1 83 ? -17.363 -19.478 18.258 1.00 96.88 83 ASP A C 1
ATOM 616 O O . ASP A 1 83 ? -16.416 -19.672 17.495 1.00 96.88 83 ASP A O 1
ATOM 620 N N . GLU A 1 84 ? -18.631 -19.613 17.857 1.00 97.38 84 GLU A N 1
ATOM 621 C CA . GLU A 1 84 ? -19.012 -20.060 16.511 1.00 97.38 84 GLU A CA 1
ATOM 622 C C . GLU A 1 84 ? -18.526 -19.091 15.415 1.00 97.38 84 GLU A C 1
ATOM 624 O O . GLU A 1 84 ? -17.995 -19.512 14.384 1.00 97.38 84 GLU A O 1
ATOM 629 N N . GLN A 1 85 ? -18.656 -17.774 15.629 1.00 97.19 85 GLN A N 1
ATOM 630 C CA . GLN A 1 85 ? -18.133 -16.771 14.694 1.00 97.19 85 GLN A CA 1
ATOM 631 C C . GLN A 1 85 ? -16.608 -16.858 14.581 1.00 97.19 85 GLN A C 1
ATOM 633 O O . GLN A 1 85 ? -16.069 -16.781 13.475 1.00 97.19 85 GLN A O 1
ATOM 638 N N . ARG A 1 86 ? -15.897 -17.032 15.704 1.00 96.50 86 ARG A N 1
ATOM 639 C CA . ARG A 1 86 ? -14.431 -17.175 15.708 1.00 96.50 86 ARG A CA 1
ATOM 640 C C . ARG A 1 86 ? -13.998 -18.399 14.919 1.00 96.50 86 ARG A C 1
ATOM 642 O O . ARG A 1 86 ? -13.089 -18.282 14.100 1.00 96.50 86 ARG A O 1
ATOM 649 N N . GLU A 1 87 ? -14.649 -19.536 15.135 1.00 96.25 87 GLU A N 1
ATOM 650 C CA . GLU A 1 87 ? -14.356 -20.774 14.417 1.00 96.25 87 GLU A CA 1
ATOM 651 C C . GLU A 1 87 ? -14.579 -20.611 12.906 1.00 96.25 87 GLU A C 1
ATOM 653 O O . GLU A 1 87 ? -13.682 -20.916 12.116 1.00 96.25 87 GLU A O 1
ATOM 658 N N . LYS A 1 88 ? -15.706 -20.013 12.494 1.00 96.31 88 LYS A N 1
ATOM 659 C CA . LYS A 1 88 ? -15.998 -19.716 11.080 1.00 96.31 88 LYS A CA 1
ATOM 660 C C . LYS A 1 88 ? -14.978 -18.765 10.450 1.00 96.31 88 LYS A C 1
ATOM 662 O O . LYS A 1 88 ? -14.509 -19.025 9.344 1.00 96.31 88 LYS A O 1
ATOM 667 N N . ILE A 1 89 ? -14.582 -17.690 11.141 1.00 94.75 89 ILE A N 1
ATOM 668 C CA . ILE A 1 89 ? -13.530 -16.774 10.658 1.00 94.75 89 ILE A CA 1
ATOM 669 C C . ILE A 1 89 ? -12.203 -17.517 10.496 1.00 94.75 89 ILE A C 1
ATOM 671 O O . ILE A 1 89 ? -11.510 -17.323 9.497 1.00 94.75 89 ILE A O 1
ATOM 675 N N . GLN A 1 90 ? -11.826 -18.349 11.470 1.00 93.50 90 GLN A N 1
ATOM 676 C CA . GLN A 1 90 ? -10.593 -19.129 11.392 1.00 93.50 90 GLN A CA 1
ATOM 677 C C . GLN A 1 90 ? -10.621 -20.110 10.220 1.00 93.50 90 GLN A C 1
ATOM 679 O O . GLN A 1 90 ? -9.623 -20.218 9.508 1.00 93.50 90 GLN A O 1
ATOM 684 N N . GLN A 1 91 ? -11.753 -20.776 9.988 1.00 95.56 91 GLN A N 1
ATOM 685 C CA . GLN A 1 91 ? -11.920 -21.669 8.848 1.00 95.56 91 GLN A CA 1
ATOM 686 C C . GLN A 1 91 ? -11.792 -20.910 7.523 1.00 95.56 91 GLN A C 1
ATOM 688 O O . GLN A 1 91 ? -10.957 -21.284 6.708 1.00 95.56 91 GLN A O 1
ATOM 693 N N . LEU A 1 92 ? -12.490 -19.779 7.356 1.00 94.06 92 LEU A N 1
ATOM 694 C CA . LEU A 1 92 ? -12.379 -18.931 6.160 1.00 94.06 92 LEU A CA 1
ATOM 695 C C . LEU A 1 92 ? -10.933 -18.487 5.883 1.00 94.06 92 LEU A C 1
ATOM 697 O O . LEU A 1 92 ? -10.494 -18.469 4.735 1.00 94.06 92 LEU A O 1
ATOM 701 N N . ARG A 1 93 ? -10.157 -18.171 6.929 1.00 94.19 93 ARG A N 1
ATOM 702 C CA . ARG A 1 93 ? -8.730 -17.839 6.783 1.00 94.19 93 ARG A CA 1
ATOM 703 C C . ARG A 1 93 ? -7.891 -19.028 6.340 1.00 94.19 93 ARG A C 1
ATOM 705 O O . ARG A 1 93 ? -7.050 -18.852 5.462 1.00 94.19 93 ARG A O 1
ATOM 712 N N . ARG A 1 94 ? -8.108 -20.212 6.923 1.00 95.06 94 ARG A N 1
ATOM 713 C CA . ARG A 1 94 ? -7.429 -21.448 6.500 1.00 95.06 94 ARG A CA 1
ATOM 714 C C . ARG A 1 94 ? -7.761 -21.772 5.047 1.00 95.06 94 ARG A C 1
ATOM 716 O O . ARG A 1 94 ? -6.849 -21.996 4.258 1.00 95.06 94 ARG A O 1
ATOM 723 N N . ASP A 1 95 ? -9.032 -21.696 4.674 1.00 94.94 95 ASP A N 1
ATOM 724 C CA . ASP A 1 95 ? -9.491 -21.959 3.311 1.00 94.94 95 ASP A CA 1
ATOM 725 C C . ASP A 1 95 ? -8.903 -20.950 2.323 1.00 94.94 95 ASP A C 1
ATOM 727 O O . ASP A 1 95 ? -8.407 -21.329 1.262 1.00 94.94 95 ASP A O 1
ATOM 731 N N . PHE A 1 96 ? -8.873 -19.662 2.680 1.00 94.12 96 PHE A N 1
ATOM 732 C CA . PHE A 1 96 ? -8.192 -18.644 1.885 1.00 94.12 96 PHE A CA 1
ATOM 733 C C . PHE A 1 96 ? -6.695 -18.946 1.758 1.00 94.12 96 PHE A C 1
ATOM 735 O O . PHE A 1 96 ? -6.145 -18.847 0.664 1.00 94.12 96 PHE A O 1
ATOM 742 N N . GLN A 1 97 ? -6.023 -19.336 2.844 1.00 93.69 97 GLN A N 1
ATOM 743 C CA . GLN A 1 97 ? -4.605 -19.685 2.823 1.00 93.69 97 GLN A CA 1
ATOM 744 C C . GLN A 1 97 ? -4.327 -20.851 1.870 1.00 93.69 97 GLN A C 1
ATOM 746 O O . GLN A 1 97 ? -3.451 -20.704 1.018 1.00 93.69 97 GLN A O 1
ATOM 751 N N . VAL A 1 98 ? -5.090 -21.942 1.979 1.00 96.19 98 VAL A N 1
ATOM 752 C CA . VAL A 1 98 ? -4.969 -23.145 1.140 1.00 96.19 98 VAL A CA 1
ATOM 753 C C . VAL A 1 98 ? -5.293 -22.830 -0.320 1.00 96.19 98 VAL A C 1
ATOM 755 O O . VAL A 1 98 ? -4.472 -23.082 -1.196 1.00 96.19 98 VAL A O 1
ATOM 758 N N . SER A 1 99 ? -6.441 -22.203 -0.592 1.00 95.12 99 SER A N 1
ATOM 759 C CA . SER A 1 99 ? -6.892 -21.899 -1.963 1.00 95.12 99 SER A CA 1
ATOM 760 C C . SER A 1 99 ? -5.990 -20.921 -2.718 1.00 95.12 99 SER A C 1
ATOM 762 O O . SER A 1 99 ? -6.031 -20.866 -3.944 1.00 95.12 99 SER A O 1
ATOM 764 N N . THR A 1 100 ? -5.162 -20.149 -2.010 1.00 94.12 100 THR A N 1
ATOM 765 C CA . THR A 1 100 ? -4.207 -19.215 -2.622 1.00 94.12 100 THR A CA 1
ATOM 766 C C . THR A 1 100 ? -2.749 -19.651 -2.505 1.00 94.12 100 THR A C 1
ATOM 768 O O . THR A 1 100 ? -1.879 -18.890 -2.924 1.00 94.12 100 THR A O 1
ATOM 771 N N . ALA A 1 101 ? -2.459 -20.842 -1.966 1.00 95.44 101 ALA A N 1
ATOM 772 C CA . ALA A 1 101 ? -1.093 -21.349 -1.818 1.00 95.44 101 ALA A CA 1
ATOM 773 C C . ALA A 1 101 ? -0.352 -21.367 -3.165 1.00 95.44 101 ALA A C 1
ATOM 775 O O . ALA A 1 101 ? 0.662 -20.686 -3.304 1.00 95.44 101 ALA A O 1
ATOM 776 N N . THR A 1 102 ? -0.941 -21.998 -4.185 1.00 95.50 102 THR A N 1
ATOM 777 C CA . THR A 1 102 ? -0.379 -22.053 -5.544 1.00 95.50 102 THR A CA 1
ATOM 778 C C . THR A 1 102 ? -0.157 -20.658 -6.135 1.00 95.50 102 THR A C 1
ATOM 780 O O . THR A 1 102 ? 0.920 -20.371 -6.639 1.00 95.50 102 THR A O 1
ATOM 783 N N . THR A 1 103 ? -1.111 -19.730 -6.000 1.00 91.38 103 THR A N 1
ATOM 784 C CA . THR A 1 103 ? -0.952 -18.351 -6.506 1.00 91.38 103 THR A CA 1
ATOM 785 C C . THR A 1 103 ? 0.181 -17.588 -5.802 1.00 91.38 103 THR A C 1
ATOM 787 O O . THR A 1 103 ? 0.829 -16.733 -6.409 1.00 91.38 103 THR A O 1
ATOM 790 N N . ARG A 1 104 ? 0.427 -17.849 -4.508 1.00 93.38 104 ARG A N 1
ATOM 791 C CA . ARG A 1 104 ? 1.562 -17.250 -3.782 1.00 93.38 104 ARG A CA 1
ATOM 792 C C . ARG A 1 104 ? 2.891 -17.828 -4.260 1.00 93.38 104 ARG A C 1
ATOM 794 O O . ARG A 1 104 ? 3.821 -17.053 -4.466 1.00 93.38 104 ARG A O 1
ATOM 801 N N . GLU A 1 105 ? 2.956 -19.140 -4.471 1.00 94.12 105 GLU A N 1
ATOM 802 C CA . GLU A 1 105 ? 4.127 -19.811 -5.048 1.00 94.12 105 GLU A CA 1
ATOM 803 C C . GLU A 1 105 ? 4.423 -19.282 -6.457 1.00 94.12 105 GLU A C 1
ATOM 805 O O . GLU A 1 105 ? 5.544 -18.852 -6.715 1.00 94.12 105 GLU A O 1
ATOM 810 N N . GLU A 1 106 ? 3.413 -19.192 -7.331 1.00 90.69 106 GLU A N 1
ATOM 811 C CA . GLU A 1 106 ? 3.518 -18.581 -8.667 1.00 90.69 106 GLU A CA 1
ATOM 812 C C . GLU A 1 106 ? 4.106 -17.164 -8.592 1.00 90.69 106 GLU A C 1
ATOM 814 O O . GLU A 1 106 ? 5.053 -16.830 -9.305 1.00 90.69 106 GLU A O 1
ATOM 819 N N . LEU A 1 107 ? 3.579 -16.325 -7.692 1.00 89.75 107 LEU A N 1
ATOM 820 C CA . LEU A 1 107 ? 4.075 -14.964 -7.493 1.00 89.75 107 LEU A CA 1
ATOM 821 C C . LEU A 1 107 ? 5.536 -14.949 -7.023 1.00 89.75 107 LEU A C 1
ATOM 823 O O . LEU A 1 107 ? 6.312 -14.101 -7.469 1.00 89.75 107 LEU A O 1
ATOM 827 N N . GLN A 1 108 ? 5.906 -15.841 -6.104 1.00 91.00 108 GLN A N 1
ATOM 828 C CA . GLN A 1 108 ? 7.260 -15.931 -5.568 1.00 91.00 108 GLN A CA 1
ATOM 829 C C . GLN A 1 108 ? 8.254 -16.385 -6.640 1.00 91.00 108 GLN A C 1
ATOM 831 O O . GLN A 1 108 ? 9.287 -15.732 -6.804 1.00 91.00 108 GLN A O 1
ATOM 836 N N . PHE A 1 109 ? 7.942 -17.452 -7.379 1.00 94.94 109 PHE A N 1
ATOM 837 C CA . PHE A 1 109 ? 8.792 -17.961 -8.455 1.00 94.94 109 PHE A CA 1
ATOM 838 C C . PHE A 1 109 ? 8.953 -16.931 -9.569 1.00 94.94 109 PHE A C 1
ATOM 840 O O . PHE A 1 109 ? 10.084 -16.581 -9.894 1.00 94.94 109 PHE A O 1
ATOM 847 N N . ALA A 1 110 ? 7.865 -16.317 -10.046 1.00 87.00 110 ALA A N 1
ATOM 848 C CA . ALA A 1 110 ? 7.951 -15.289 -11.083 1.00 87.00 110 ALA A CA 1
ATOM 849 C C . ALA A 1 110 ? 8.808 -14.082 -10.647 1.00 87.00 110 ALA A C 1
ATOM 851 O O . ALA A 1 110 ? 9.560 -13.518 -11.441 1.00 87.00 110 ALA A O 1
ATOM 852 N N . GLN A 1 111 ? 8.759 -13.690 -9.366 1.00 82.75 111 GLN A N 1
ATOM 853 C CA . GLN A 1 111 ? 9.646 -12.649 -8.831 1.00 82.75 111 GLN A CA 1
ATOM 854 C C . GLN A 1 111 ? 11.116 -13.080 -8.756 1.00 82.75 111 GLN A C 1
ATOM 856 O O . GLN A 1 111 ? 11.996 -12.240 -8.951 1.00 82.75 111 GLN A O 1
ATOM 861 N N . GLN A 1 112 ? 11.399 -14.340 -8.416 1.00 86.81 112 GLN A N 1
ATOM 862 C CA . GLN A 1 112 ? 12.764 -14.873 -8.387 1.00 86.81 112 GLN A CA 1
ATOM 863 C C . GLN A 1 112 ? 13.343 -14.973 -9.797 1.00 86.81 112 GLN A C 1
ATOM 865 O O . GLN A 1 112 ? 14.450 -14.488 -10.028 1.00 86.81 112 GLN A O 1
ATOM 870 N N . ASP A 1 113 ? 12.570 -15.513 -10.735 1.00 91.38 113 ASP A N 1
ATOM 871 C CA . ASP A 1 113 ? 12.950 -15.636 -12.137 1.00 91.38 113 ASP A CA 1
ATOM 872 C C . ASP A 1 113 ? 13.181 -14.270 -12.773 1.00 91.38 113 ASP A C 1
ATOM 874 O O . ASP A 1 113 ? 14.174 -14.090 -13.472 1.00 91.38 113 ASP A O 1
ATOM 878 N N . LEU A 1 114 ? 12.347 -13.273 -12.454 1.00 85.38 114 LEU A N 1
ATOM 879 C CA . LEU A 1 114 ? 12.562 -11.902 -12.913 1.00 85.38 114 LEU A CA 1
ATOM 880 C C . LEU A 1 114 ? 13.895 -11.347 -12.404 1.00 85.38 114 LEU A C 1
ATOM 882 O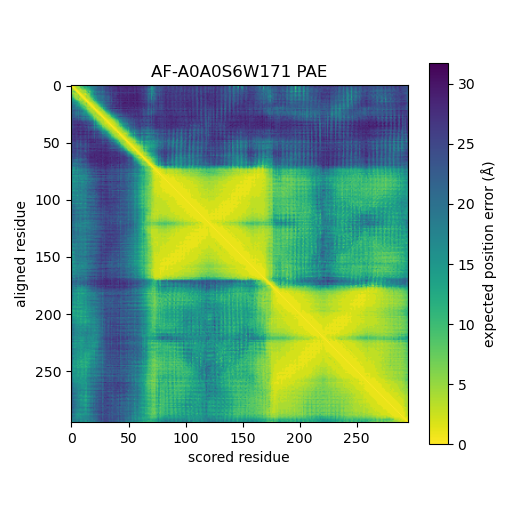 O . LEU A 1 114 ? 14.652 -10.763 -13.173 1.00 85.38 114 LEU A O 1
ATOM 886 N N . ARG A 1 115 ? 14.220 -11.536 -11.118 1.00 80.12 115 ARG A N 1
ATOM 887 C CA . ARG A 1 115 ? 15.517 -11.091 -10.576 1.00 80.12 115 ARG A CA 1
ATOM 888 C C . ARG A 1 115 ? 16.689 -11.816 -11.233 1.00 80.12 115 ARG A C 1
ATOM 890 O O . ARG A 1 115 ? 17.706 -11.177 -11.481 1.00 80.12 115 ARG A O 1
ATOM 897 N N . LYS A 1 116 ? 16.554 -13.121 -11.487 1.00 88.06 116 LYS A N 1
ATOM 898 C CA . LYS A 1 116 ? 17.577 -13.930 -12.159 1.00 88.06 116 LYS A CA 1
ATOM 899 C C . LYS A 1 116 ? 17.796 -13.439 -13.588 1.00 88.06 116 LYS A C 1
ATOM 901 O O . LYS A 1 116 ? 18.938 -13.203 -13.965 1.00 88.06 116 LYS A O 1
ATOM 906 N N . GLU A 1 117 ? 16.723 -13.207 -14.338 1.00 88.12 117 GLU A N 1
ATOM 907 C CA . GLU A 1 117 ? 16.797 -12.710 -15.714 1.00 88.12 117 GLU A CA 1
ATOM 908 C C . GLU A 1 117 ? 17.476 -11.339 -15.787 1.00 88.12 117 GLU A C 1
ATOM 910 O O . GLU A 1 117 ? 18.399 -11.141 -16.569 1.00 88.12 117 GLU A O 1
ATOM 915 N N . MET A 1 118 ? 17.124 -10.431 -14.874 1.00 78.25 118 MET A N 1
ATOM 916 C CA . MET A 1 118 ? 17.758 -9.112 -14.760 1.00 78.25 118 MET A CA 1
ATOM 917 C C . MET A 1 118 ? 19.247 -9.158 -14.365 1.00 78.25 118 MET A C 1
ATOM 919 O O . MET A 1 118 ? 19.917 -8.131 -14.430 1.00 78.25 118 MET A O 1
ATOM 923 N N . SER A 1 119 ? 19.763 -10.310 -13.921 1.00 84.94 119 SER A N 1
ATOM 924 C CA . SER A 1 119 ? 21.181 -10.503 -13.580 1.00 84.94 119 SER A CA 1
ATOM 925 C C . SER A 1 119 ? 21.999 -11.186 -14.682 1.00 84.94 119 SER A C 1
ATOM 927 O O . SER A 1 119 ? 23.218 -11.297 -14.548 1.00 84.94 119 SER A O 1
ATOM 929 N N . ASN A 1 120 ? 21.354 -11.646 -15.758 1.00 89.50 120 ASN A N 1
ATOM 930 C CA . ASN A 1 120 ? 22.035 -12.288 -16.878 1.00 89.50 120 ASN A CA 1
ATOM 931 C C . ASN A 1 120 ? 22.844 -11.266 -17.694 1.00 89.50 120 ASN A C 1
ATOM 933 O O . ASN A 1 120 ? 22.443 -10.114 -17.847 1.00 89.50 120 ASN A O 1
ATOM 937 N N . ALA A 1 121 ? 23.969 -11.703 -18.272 1.00 90.56 121 ALA A N 1
ATOM 938 C CA . ALA A 1 121 ? 24.787 -10.859 -19.154 1.00 90.56 121 ALA A CA 1
ATOM 939 C C . ALA A 1 121 ? 24.074 -10.516 -20.475 1.00 90.56 121 ALA A C 1
ATOM 941 O O . ALA A 1 121 ? 24.287 -9.446 -21.040 1.00 90.56 121 ALA A O 1
ATOM 942 N N . GLN A 1 122 ? 23.2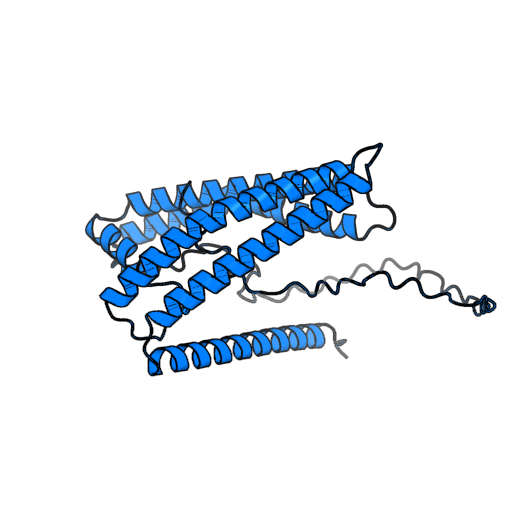28 -11.428 -20.958 1.00 92.12 122 GLN A N 1
ATOM 943 C CA . GLN A 1 122 ? 22.316 -11.213 -22.075 1.00 92.12 122 GLN A CA 1
ATOM 944 C C . GLN A 1 122 ? 20.895 -11.273 -21.524 1.00 92.12 122 GLN A C 1
ATOM 946 O O . GLN A 1 122 ? 20.486 -12.306 -20.999 1.00 92.12 122 GLN A O 1
ATOM 951 N N . ILE A 1 123 ? 20.184 -10.153 -21.598 1.00 85.50 123 ILE A N 1
ATOM 952 C CA . ILE A 1 123 ? 18.830 -10.014 -21.064 1.00 85.50 123 ILE A CA 1
ATOM 953 C C . ILE A 1 123 ? 17.823 -10.456 -22.129 1.00 85.50 123 ILE A C 1
ATOM 955 O O . ILE A 1 123 ? 17.822 -9.905 -23.231 1.00 85.50 123 ILE A O 1
ATOM 959 N N . ASP A 1 124 ? 16.942 -11.399 -21.790 1.00 92.19 124 ASP A N 1
ATOM 960 C CA . ASP A 1 124 ? 15.796 -11.771 -22.628 1.00 92.19 124 ASP A CA 1
ATOM 961 C C . ASP A 1 124 ? 14.576 -10.888 -22.303 1.00 92.19 124 ASP A C 1
ATOM 963 O O . ASP A 1 124 ? 13.894 -11.053 -21.285 1.00 92.19 124 ASP A O 1
ATOM 967 N N . SER A 1 125 ? 14.304 -9.932 -23.190 1.00 73.75 125 SER A N 1
ATOM 968 C CA . SER A 1 125 ? 13.187 -8.990 -23.095 1.00 73.75 125 SER A CA 1
ATOM 969 C C . SER A 1 125 ? 11.818 -9.664 -23.043 1.00 73.75 125 SER A C 1
ATOM 971 O O . SER A 1 125 ? 11.005 -9.371 -22.163 1.00 73.75 125 SER A O 1
ATOM 973 N N . ALA A 1 126 ? 11.577 -10.608 -23.953 1.00 84.94 126 ALA A N 1
ATOM 974 C CA . ALA A 1 126 ? 10.300 -11.301 -24.070 1.00 84.94 126 ALA A CA 1
ATOM 975 C C . ALA A 1 126 ? 9.995 -12.103 -22.798 1.00 84.94 126 ALA A C 1
ATOM 977 O O . ALA A 1 126 ? 8.856 -12.141 -22.319 1.00 84.94 126 ALA A O 1
ATOM 978 N N . LYS A 1 127 ? 11.028 -12.704 -22.201 1.00 90.94 127 LYS A N 1
ATOM 979 C CA . LYS A 1 127 ? 10.901 -13.416 -20.929 1.00 90.94 127 LYS A CA 1
ATOM 980 C C . LYS A 1 127 ? 10.589 -12.483 -19.757 1.00 90.94 127 LYS A C 1
ATOM 982 O O . LYS A 1 127 ? 9.762 -12.839 -18.915 1.00 90.94 127 LYS A O 1
ATOM 987 N N . ILE A 1 128 ? 11.191 -11.293 -19.695 1.00 76.75 128 ILE A N 1
ATOM 988 C CA . ILE A 1 128 ? 10.863 -10.285 -18.671 1.00 76.75 128 ILE A CA 1
ATOM 989 C C . ILE A 1 128 ? 9.386 -9.883 -18.748 1.00 76.75 128 ILE A C 1
ATOM 991 O O . ILE A 1 128 ? 8.709 -9.855 -17.715 1.00 76.75 128 ILE A O 1
ATOM 995 N N . ASP A 1 129 ? 8.868 -9.615 -19.946 1.00 73.69 129 ASP A N 1
ATOM 996 C CA . ASP A 1 129 ? 7.467 -9.223 -20.138 1.00 73.69 129 ASP A CA 1
ATOM 997 C C . ASP A 1 129 ? 6.495 -10.325 -19.711 1.00 73.69 129 ASP A C 1
ATOM 999 O O . ASP A 1 129 ? 5.506 -10.062 -19.009 1.00 73.69 129 ASP A O 1
ATOM 1003 N N . ALA A 1 130 ? 6.812 -11.577 -20.051 1.00 83.81 130 ALA A N 1
ATOM 1004 C CA . ALA A 1 130 ? 6.054 -12.736 -19.599 1.00 83.81 130 ALA A CA 1
ATOM 1005 C C . ALA A 1 130 ? 6.032 -12.832 -18.060 1.00 83.81 130 ALA A C 1
ATOM 1007 O O . ALA A 1 130 ? 4.959 -12.961 -17.462 1.00 83.81 130 ALA A O 1
ATOM 1008 N N . LEU A 1 131 ? 7.187 -12.691 -17.400 1.00 81.62 131 LEU A N 1
ATOM 1009 C CA . LEU A 1 131 ? 7.306 -12.741 -15.937 1.00 81.62 131 LEU A CA 1
ATOM 1010 C C . LEU A 1 131 ? 6.551 -11.596 -15.248 1.00 81.62 131 LEU A C 1
ATOM 1012 O O . LEU A 1 131 ? 5.878 -11.801 -14.235 1.00 81.62 131 LEU A O 1
ATOM 1016 N N . LEU A 1 132 ? 6.603 -10.384 -15.798 1.00 72.81 132 LEU A N 1
ATOM 1017 C CA . LEU A 1 132 ? 5.873 -9.237 -15.254 1.00 72.81 132 LEU A CA 1
ATOM 1018 C C . LEU A 1 132 ? 4.356 -9.400 -15.398 1.00 72.81 132 LEU A C 1
ATOM 1020 O O . LEU A 1 132 ? 3.615 -9.043 -14.476 1.00 72.81 132 LEU A O 1
ATOM 1024 N N . THR A 1 133 ? 3.900 -9.987 -16.504 1.00 79.38 133 THR A N 1
ATOM 1025 C CA . THR A 1 133 ? 2.490 -10.340 -16.720 1.00 79.38 133 THR A CA 1
ATOM 1026 C C . THR A 1 133 ? 2.021 -11.388 -15.709 1.00 79.38 133 THR A C 1
ATOM 1028 O O . THR A 1 133 ? 0.969 -11.218 -15.086 1.00 79.38 133 THR A O 1
ATOM 1031 N N . GLN A 1 134 ? 2.828 -12.426 -15.461 1.00 82.19 134 GLN A N 1
ATOM 1032 C CA . GLN A 1 134 ? 2.552 -13.439 -14.434 1.00 82.19 134 GLN A CA 1
ATOM 1033 C C . GLN A 1 134 ? 2.452 -12.819 -13.033 1.00 82.19 134 GLN A C 1
ATOM 1035 O O . GLN A 1 134 ? 1.482 -13.068 -12.315 1.00 82.19 134 GLN A O 1
ATOM 1040 N N . ILE A 1 135 ? 3.391 -11.939 -12.661 1.00 80.88 135 ILE A N 1
ATOM 1041 C CA . ILE A 1 135 ? 3.367 -11.220 -11.376 1.00 80.88 135 ILE A CA 1
ATOM 1042 C C . ILE A 1 135 ? 2.090 -10.384 -11.233 1.00 80.88 135 ILE A C 1
ATOM 1044 O O . ILE A 1 135 ? 1.468 -10.389 -10.166 1.00 80.88 135 ILE A O 1
ATOM 1048 N N . ALA A 1 136 ? 1.702 -9.643 -12.275 1.00 74.06 136 ALA A N 1
ATOM 1049 C CA . ALA A 1 136 ? 0.495 -8.821 -12.258 1.00 74.06 136 ALA A CA 1
ATOM 1050 C C . ALA A 1 136 ? -0.768 -9.682 -12.086 1.00 74.06 136 ALA A C 1
ATOM 1052 O O . ALA A 1 136 ? -1.586 -9.395 -11.209 1.00 74.06 136 ALA A O 1
ATOM 1053 N N . SER A 1 137 ? -0.876 -10.774 -12.849 1.00 82.31 137 SER A N 1
ATOM 1054 C CA . SER A 1 137 ? -1.990 -11.725 -12.769 1.00 82.31 137 SER A CA 1
ATOM 1055 C C . SER A 1 137 ? -2.100 -12.369 -11.381 1.00 82.31 137 SER A C 1
ATOM 1057 O O . SER A 1 137 ? -3.166 -12.337 -10.762 1.00 82.31 137 SER A O 1
ATOM 1059 N N . ALA A 1 138 ? -0.994 -12.876 -10.827 1.00 82.88 138 ALA A N 1
ATOM 1060 C CA . ALA A 1 138 ? -0.986 -13.495 -9.502 1.00 82.88 138 ALA A CA 1
ATOM 1061 C C . ALA A 1 138 ? -1.376 -12.494 -8.398 1.00 82.88 138 ALA A C 1
ATOM 1063 O O . ALA A 1 138 ? -2.205 -12.797 -7.535 1.00 82.88 138 ALA A O 1
ATOM 1064 N N . LYS A 1 139 ? -0.863 -11.254 -8.455 1.00 79.31 139 LYS A N 1
ATOM 1065 C CA . LYS A 1 139 ? -1.273 -10.175 -7.535 1.00 79.31 139 LYS A CA 1
ATOM 1066 C C . LYS A 1 139 ? -2.763 -9.858 -7.645 1.00 79.31 139 LYS A C 1
ATOM 1068 O O . LYS A 1 139 ? -3.413 -9.651 -6.617 1.00 79.31 139 LYS A O 1
ATOM 1073 N N . GLN A 1 140 ? -3.308 -9.816 -8.861 1.00 77.12 140 GLN A N 1
ATOM 1074 C CA . GLN A 1 140 ? -4.733 -9.590 -9.080 1.00 77.12 140 GLN A CA 1
ATOM 1075 C C . GLN A 1 140 ? -5.573 -10.698 -8.430 1.00 77.12 140 GLN A C 1
ATOM 1077 O O . GLN A 1 140 ? -6.437 -10.371 -7.612 1.00 77.12 140 GLN A O 1
ATOM 1082 N N . LYS A 1 141 ? -5.263 -11.974 -8.703 1.00 81.56 141 LYS A N 1
ATOM 1083 C CA . LYS A 1 141 ? -5.948 -13.141 -8.117 1.00 81.56 141 LYS A CA 1
ATOM 1084 C C . LYS A 1 141 ? -5.913 -13.122 -6.586 1.00 81.56 141 LYS A C 1
ATOM 1086 O O . LYS A 1 141 ? -6.950 -13.265 -5.940 1.00 81.56 141 LYS A O 1
ATOM 1091 N N . LEU A 1 142 ? -4.744 -12.875 -5.982 1.00 83.00 142 LEU A N 1
ATOM 1092 C CA . LEU A 1 142 ? -4.612 -12.756 -4.520 1.00 83.00 142 LEU A CA 1
ATOM 1093 C C . LEU A 1 142 ? -5.480 -11.628 -3.960 1.00 83.00 142 LEU A C 1
ATOM 1095 O O . LEU A 1 142 ? -6.108 -11.770 -2.913 1.00 83.00 142 LEU A O 1
ATOM 1099 N N . SER A 1 143 ? -5.525 -10.500 -4.664 1.00 76.62 143 SER A N 1
ATOM 1100 C CA . SER A 1 143 ? -6.305 -9.340 -4.257 1.00 76.62 143 SER A CA 1
ATOM 1101 C C . SER A 1 143 ? -7.816 -9.572 -4.375 1.00 76.62 143 SER A C 1
ATOM 1103 O O . SER A 1 143 ? -8.574 -9.098 -3.532 1.00 76.62 143 SER A O 1
ATOM 1105 N N . GLU A 1 144 ? -8.272 -10.289 -5.402 1.00 77.94 144 GLU A N 1
ATOM 1106 C CA . GLU A 1 144 ? -9.667 -10.723 -5.551 1.00 77.94 144 GLU A CA 1
ATOM 1107 C C . GLU A 1 144 ? -10.064 -11.716 -4.456 1.00 77.94 144 GLU A C 1
ATOM 1109 O O . GLU A 1 144 ? -11.053 -11.483 -3.760 1.00 77.94 144 GLU A O 1
ATOM 1114 N N . GLY A 1 145 ? -9.245 -12.744 -4.218 1.00 83.38 145 GLY A N 1
ATOM 1115 C CA . GLY A 1 145 ? -9.476 -13.713 -3.148 1.00 83.38 145 GLY A CA 1
ATOM 1116 C C . GLY A 1 145 ? -9.517 -13.062 -1.760 1.00 83.38 145 GLY A C 1
ATOM 1117 O O . GLY A 1 145 ? -10.401 -13.370 -0.966 1.00 83.38 145 GLY A O 1
ATOM 1118 N N . ALA A 1 146 ? -8.632 -12.098 -1.480 1.00 82.88 146 ALA A N 1
ATOM 1119 C CA . ALA A 1 146 ? -8.642 -11.359 -0.216 1.00 82.88 146 ALA A CA 1
ATOM 1120 C C . ALA A 1 146 ? -9.929 -10.535 -0.031 1.00 82.88 146 ALA A C 1
ATOM 1122 O O . ALA A 1 146 ? -10.478 -10.473 1.071 1.00 82.88 146 ALA A O 1
ATOM 1123 N N . VAL A 1 147 ? -10.439 -9.915 -1.105 1.00 78.62 147 VAL A N 1
ATOM 1124 C CA . VAL A 1 147 ? -11.723 -9.198 -1.073 1.00 78.62 147 VAL A CA 1
ATOM 1125 C C . VAL A 1 147 ? -12.869 -10.167 -0.808 1.00 78.62 147 VAL A C 1
ATOM 1127 O O . VAL A 1 147 ? -13.699 -9.878 0.051 1.00 78.62 147 VAL A O 1
ATOM 1130 N N . GLN A 1 148 ? -12.903 -11.308 -1.497 1.00 82.69 148 GLN A N 1
ATOM 1131 C CA . GLN A 1 148 ? -13.952 -12.304 -1.298 1.00 82.69 148 GLN A CA 1
ATOM 1132 C C . GLN A 1 148 ? -13.925 -12.874 0.124 1.00 82.69 148 GLN A C 1
ATOM 1134 O O . GLN A 1 148 ? -14.963 -12.934 0.777 1.00 82.69 148 GLN A O 1
ATOM 1139 N N . ASN A 1 149 ? -12.741 -13.206 0.643 1.00 87.44 149 ASN A N 1
ATOM 1140 C CA . ASN A 1 149 ? -12.571 -13.666 2.018 1.00 87.44 149 ASN A CA 1
ATOM 1141 C C . ASN A 1 149 ? -13.088 -12.628 3.028 1.00 87.44 149 ASN A C 1
ATOM 1143 O O . ASN A 1 149 ? -13.841 -12.961 3.939 1.00 87.44 149 ASN A O 1
ATOM 1147 N N . LEU A 1 150 ? -12.765 -11.345 2.829 1.00 85.69 150 LEU A N 1
ATOM 1148 C CA . LEU A 1 150 ? -13.282 -10.271 3.677 1.00 85.69 150 LEU A CA 1
ATOM 1149 C C . LEU A 1 150 ? -14.810 -10.144 3.587 1.00 85.69 150 LEU A C 1
ATOM 1151 O O . LEU A 1 150 ? -15.449 -9.892 4.605 1.00 85.69 150 LEU A O 1
ATOM 1155 N N . LEU A 1 151 ? -15.406 -10.294 2.400 1.00 84.44 151 LEU A N 1
ATOM 1156 C CA . LEU A 1 151 ? -16.865 -10.281 2.241 1.00 84.44 151 LEU A CA 1
ATOM 1157 C C . LEU A 1 151 ? -17.517 -11.447 2.990 1.00 84.44 151 LEU A C 1
ATOM 1159 O O . LEU A 1 151 ? -18.481 -11.221 3.717 1.00 84.44 151 LEU A O 1
ATOM 1163 N N . ASN A 1 152 ? -16.943 -12.648 2.890 1.00 90.81 152 ASN A N 1
ATOM 1164 C CA . ASN A 1 152 ? -17.413 -13.830 3.612 1.00 90.81 152 ASN A CA 1
ATOM 1165 C C . ASN A 1 152 ? -17.313 -13.632 5.133 1.00 90.81 152 ASN A C 1
ATOM 1167 O O . ASN A 1 152 ? -18.260 -13.925 5.856 1.00 90.81 152 ASN A O 1
ATOM 1171 N N . ILE A 1 153 ? -16.208 -13.054 5.621 1.00 91.50 153 ILE A N 1
ATOM 1172 C CA . ILE A 1 153 ? -16.055 -12.705 7.040 1.00 91.50 153 ILE A CA 1
ATOM 1173 C C . ILE A 1 153 ? -17.081 -11.647 7.461 1.00 91.50 153 ILE A C 1
ATOM 1175 O O . ILE A 1 153 ? -17.655 -11.743 8.536 1.00 91.50 153 ILE A O 1
ATOM 1179 N N . LYS A 1 154 ? -17.354 -10.631 6.638 1.00 89.62 154 LYS A N 1
ATOM 1180 C CA . LYS A 1 154 ? -18.368 -9.618 6.972 1.00 89.62 154 LYS A CA 1
ATOM 1181 C C . LYS A 1 154 ? -19.783 -10.196 7.029 1.00 89.62 154 LYS A C 1
ATOM 1183 O O . LYS A 1 154 ? -20.589 -9.675 7.787 1.00 89.62 154 LYS A O 1
ATOM 1188 N N . ALA A 1 155 ? -20.078 -11.239 6.256 1.00 94.88 155 ALA A N 1
ATOM 1189 C CA . ALA A 1 155 ? -21.397 -11.868 6.218 1.00 94.88 155 ALA A CA 1
ATOM 1190 C C . ALA A 1 155 ? -21.747 -12.661 7.493 1.00 94.88 155 ALA A C 1
ATOM 1192 O O . ALA A 1 155 ? -22.917 -12.940 7.723 1.00 94.88 155 ALA A O 1
ATOM 1193 N N . ILE A 1 156 ? -20.756 -13.018 8.317 1.00 96.75 156 ILE A N 1
ATOM 1194 C CA . ILE A 1 156 ? -20.964 -13.741 9.586 1.00 96.75 156 ILE A CA 1
ATOM 1195 C C . ILE A 1 156 ? -20.982 -12.824 10.817 1.00 96.75 156 ILE A C 1
ATOM 1197 O O . ILE A 1 156 ? -21.201 -13.303 11.928 1.00 96.75 156 ILE A O 1
ATOM 1201 N N . LEU A 1 157 ? -20.734 -11.524 10.636 1.00 94.38 157 LEU A N 1
ATOM 1202 C CA . LEU A 1 157 ? -20.806 -10.523 11.701 1.00 94.38 157 LEU A CA 1
ATOM 1203 C C . LEU A 1 157 ? -22.239 -9.998 11.850 1.00 94.38 157 LEU A C 1
ATOM 1205 O O . LEU A 1 157 ? -22.966 -9.897 10.862 1.00 94.38 157 LEU A O 1
ATOM 1209 N N . THR A 1 158 ? -22.626 -9.622 13.070 1.00 97.56 158 THR A N 1
ATOM 1210 C CA . THR A 1 158 ? -23.896 -8.918 13.313 1.00 97.56 158 THR A CA 1
ATOM 1211 C C . THR A 1 158 ? -23.832 -7.476 12.811 1.00 97.56 158 THR A C 1
ATOM 1213 O O . THR A 1 158 ? -22.755 -6.949 12.511 1.00 97.56 158 THR A O 1
ATOM 1216 N N . GLU A 1 159 ? -24.982 -6.805 12.739 1.00 94.88 159 GLU A N 1
ATOM 1217 C CA . GLU A 1 159 ? -25.041 -5.391 12.369 1.00 94.88 159 GLU A CA 1
ATOM 1218 C C . GLU A 1 159 ? -24.263 -4.511 13.362 1.00 94.88 159 GLU A C 1
ATOM 1220 O O . GLU A 1 159 ? -23.481 -3.660 12.932 1.00 94.88 159 GLU A O 1
ATOM 1225 N N . GLU A 1 160 ? -24.354 -4.778 14.673 1.00 94.81 160 GLU A N 1
ATOM 1226 C CA . GLU A 1 160 ? -23.575 -4.028 15.668 1.00 94.81 160 GLU A CA 1
ATOM 1227 C C . GLU A 1 160 ? -22.067 -4.261 15.508 1.00 94.81 160 GLU A C 1
ATOM 1229 O O . GLU A 1 160 ? -21.276 -3.322 15.598 1.00 94.81 160 GLU A O 1
ATOM 1234 N N . GLN A 1 161 ? -21.642 -5.494 15.219 1.00 94.75 161 GLN A N 1
ATOM 1235 C CA . GLN A 1 161 ? -20.232 -5.810 14.975 1.00 94.75 161 GLN A CA 1
ATOM 1236 C C . GLN A 1 161 ? -19.720 -5.184 13.674 1.00 94.75 161 GLN A C 1
ATOM 1238 O O . GLN A 1 161 ? -18.571 -4.750 13.605 1.00 94.75 161 GLN A O 1
ATOM 1243 N N . LEU A 1 162 ? -20.551 -5.114 12.632 1.00 91.19 162 LEU A N 1
ATOM 1244 C CA . LEU A 1 162 ? -20.218 -4.415 11.393 1.00 91.19 162 LEU A CA 1
ATOM 1245 C C . LEU A 1 162 ? -20.063 -2.911 11.620 1.00 91.19 162 LEU A C 1
ATOM 1247 O O . LEU A 1 162 ? -19.143 -2.317 11.051 1.00 91.19 162 LEU A O 1
ATOM 1251 N N . GLN A 1 163 ? -20.906 -2.321 12.468 1.00 89.62 163 GLN A N 1
ATOM 1252 C CA . GLN A 1 163 ? -20.791 -0.929 12.895 1.00 89.62 163 GLN A CA 1
ATOM 1253 C C . GLN A 1 163 ? -19.485 -0.707 13.670 1.00 89.62 163 GLN A C 1
ATOM 1255 O O . GLN A 1 163 ? -18.700 0.164 13.303 1.00 89.62 163 GLN A O 1
ATOM 1260 N N . GLN A 1 164 ? -19.176 -1.556 14.654 1.00 89.19 164 GLN A N 1
ATOM 1261 C CA . GLN A 1 164 ? -17.908 -1.504 15.394 1.00 89.19 164 GLN A CA 1
ATOM 1262 C C . GLN A 1 164 ? -16.696 -1.691 14.477 1.00 89.19 164 GLN A C 1
ATOM 1264 O O . GLN A 1 164 ? -15.692 -0.998 14.616 1.00 89.19 164 GLN A O 1
ATOM 1269 N N . LEU A 1 165 ? -16.776 -2.598 13.502 1.00 87.75 165 LEU A N 1
ATOM 1270 C CA . LEU A 1 165 ? -15.721 -2.794 12.514 1.00 87.75 165 LEU A CA 1
ATOM 1271 C C . LEU A 1 165 ? -15.545 -1.548 11.637 1.00 87.75 165 LEU A C 1
ATOM 1273 O O . LEU A 1 165 ? -14.411 -1.180 11.330 1.00 87.75 165 LEU A O 1
ATOM 1277 N N . ALA A 1 166 ? -16.638 -0.897 11.232 1.00 84.31 166 ALA A N 1
ATOM 1278 C CA . ALA A 1 166 ? -16.591 0.364 10.502 1.00 84.31 166 ALA A CA 1
ATOM 1279 C C . ALA A 1 166 ? -15.964 1.474 11.358 1.00 84.31 166 ALA A C 1
ATOM 1281 O O . ALA A 1 166 ? -15.103 2.193 10.861 1.00 84.31 166 ALA A O 1
ATOM 1282 N N . GLU A 1 167 ? -16.298 1.546 12.647 1.00 84.12 167 GLU A N 1
ATOM 1283 C CA . GLU A 1 167 ? -15.692 2.472 13.606 1.00 84.12 167 GLU A CA 1
ATOM 1284 C C . GLU A 1 167 ? -14.199 2.194 13.817 1.00 84.12 167 GLU A C 1
ATOM 1286 O O . GLU A 1 167 ? -13.402 3.127 13.833 1.00 84.12 167 GLU A O 1
ATOM 1291 N N . MET A 1 168 ? -13.776 0.930 13.913 1.00 81.00 168 MET A N 1
ATOM 1292 C CA . MET A 1 168 ? -12.359 0.548 13.996 1.00 81.00 168 MET A CA 1
ATOM 1293 C C . MET A 1 168 ? -11.597 0.875 12.710 1.00 81.00 168 MET A C 1
ATOM 1295 O O . MET A 1 168 ? -10.439 1.274 12.767 1.00 81.00 168 MET A O 1
ATOM 1299 N N . GLN A 1 169 ? -12.232 0.709 11.547 1.00 71.50 169 GLN A N 1
ATOM 1300 C CA . GLN A 1 169 ? -11.673 1.138 10.260 1.00 71.50 169 GLN A CA 1
ATOM 1301 C C . GLN A 1 169 ? -11.625 2.668 10.143 1.00 71.50 169 GLN A C 1
ATOM 1303 O O . GLN A 1 169 ? -10.766 3.209 9.450 1.00 71.50 169 GLN A O 1
ATOM 1308 N N . GLU A 1 170 ? -12.536 3.361 10.823 1.00 67.81 170 GLU A N 1
ATOM 1309 C CA . GLU A 1 170 ? -12.606 4.817 10.915 1.00 67.81 170 GLU A CA 1
ATOM 1310 C C . GLU A 1 170 ? -11.650 5.398 11.965 1.00 67.81 170 GLU A C 1
ATOM 1312 O O . GLU A 1 170 ? -11.246 6.560 11.860 1.00 67.81 170 GLU A O 1
ATOM 1317 N N . GLN A 1 171 ? -11.199 4.589 12.927 1.00 66.88 171 GLN A N 1
ATOM 1318 C CA . GLN A 1 171 ? -10.050 4.894 13.771 1.00 66.88 171 GLN A CA 1
ATOM 1319 C C . GLN A 1 171 ? -8.777 4.886 12.908 1.00 66.88 171 GLN A C 1
ATOM 1321 O O . GLN A 1 171 ? -8.109 3.870 12.773 1.00 66.88 171 GLN A O 1
ATOM 1326 N N . MET A 1 172 ? -8.537 6.059 12.305 1.00 55.72 172 MET A N 1
ATOM 1327 C CA . MET A 1 172 ? -7.380 6.645 11.608 1.00 55.72 172 MET A CA 1
ATOM 1328 C C . MET A 1 172 ? -6.148 5.761 11.292 1.00 55.72 172 MET A C 1
ATOM 1330 O O . MET A 1 172 ? -5.763 4.897 12.080 1.00 55.72 172 MET A O 1
ATOM 1334 N N . PRO A 1 173 ? -5.434 6.045 10.175 1.00 60.19 173 PRO A N 1
ATOM 1335 C CA . PRO A 1 173 ? -4.214 5.335 9.781 1.00 60.19 173 PRO A CA 1
ATOM 1336 C C . PRO A 1 173 ? -3.250 5.125 10.952 1.00 60.19 173 PRO A C 1
ATOM 1338 O O . PRO A 1 173 ? -3.128 5.987 11.820 1.00 60.19 173 PRO A O 1
ATOM 1341 N N . VAL A 1 174 ? -2.516 4.004 10.940 1.00 58.50 174 VAL A N 1
ATOM 1342 C CA . VAL A 1 174 ? -1.541 3.610 11.982 1.00 58.50 174 VAL A CA 1
ATOM 1343 C C . VAL A 1 174 ? -0.598 4.761 12.370 1.00 58.50 174 VAL A C 1
ATOM 1345 O O . VAL A 1 174 ? -0.139 4.823 13.507 1.00 58.50 174 VAL A O 1
ATOM 1348 N N . GLU A 1 175 ? -0.355 5.694 11.448 1.00 58.00 175 GLU A N 1
ATOM 1349 C CA . GLU A 1 175 ? 0.462 6.891 11.632 1.00 58.00 175 GLU A CA 1
ATOM 1350 C C . GLU A 1 175 ? -0.035 7.902 12.662 1.00 58.00 175 GLU A C 1
ATOM 1352 O O . GLU A 1 175 ? 0.790 8.648 13.186 1.00 58.00 175 GLU A O 1
ATOM 1357 N N . TRP A 1 176 ? -1.327 7.889 12.975 1.00 69.06 176 TRP A N 1
ATOM 1358 C CA . TRP A 1 176 ? -1.973 8.802 13.918 1.00 69.06 176 TRP A CA 1
ATOM 1359 C C . TRP A 1 176 ? -2.242 8.153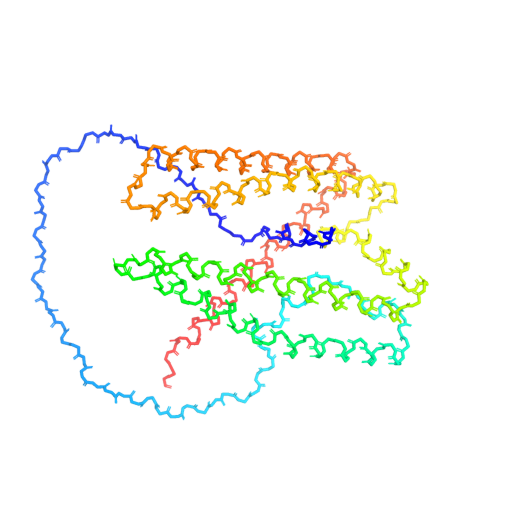 15.279 1.00 69.06 176 TRP A C 1
ATOM 1361 O O . TRP A 1 176 ? -2.833 8.779 16.161 1.00 69.06 176 TRP A O 1
ATOM 1371 N N . ARG A 1 177 ? -1.816 6.896 15.475 1.00 66.75 177 ARG A N 1
ATOM 1372 C CA . ARG A 1 177 ? -1.876 6.247 16.789 1.00 66.75 177 ARG A CA 1
ATOM 1373 C C . ARG A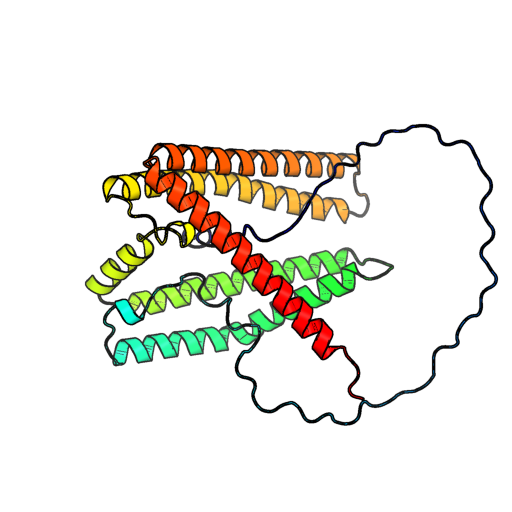 1 177 ? -0.981 7.022 17.756 1.00 66.75 177 ARG A C 1
ATOM 1375 O O . ARG A 1 177 ? 0.215 7.140 17.522 1.00 66.75 177 ARG A O 1
ATOM 1382 N N . GLY A 1 178 ? -1.574 7.536 18.831 1.00 74.94 178 GLY A N 1
ATOM 1383 C CA . GLY A 1 178 ? -0.870 8.288 19.875 1.00 74.94 178 GLY A CA 1
ATOM 1384 C C . GLY A 1 178 ? -1.128 9.796 19.879 1.00 74.94 178 GLY A C 1
ATOM 1385 O O . GLY A 1 178 ? -0.713 10.455 20.823 1.00 74.94 178 GLY A O 1
ATOM 1386 N N . ILE A 1 179 ? -1.850 10.339 18.891 1.00 87.44 179 ILE A N 1
ATOM 1387 C CA . ILE A 1 179 ? -2.276 11.746 18.901 1.00 87.44 179 ILE A CA 1
ATOM 1388 C C . ILE A 1 179 ? -3.751 11.810 19.289 1.00 87.44 179 ILE A C 1
ATOM 1390 O O . ILE A 1 179 ? -4.614 11.214 18.639 1.00 87.44 179 ILE A O 1
ATOM 1394 N N . ALA A 1 180 ? -4.052 12.541 20.361 1.00 88.50 180 ALA A N 1
ATOM 1395 C CA . ALA A 1 180 ? -5.418 12.744 20.825 1.00 88.50 180 ALA A CA 1
ATOM 1396 C C . ALA A 1 180 ? -6.149 13.743 19.912 1.00 88.50 180 ALA A C 1
ATOM 1398 O O . ALA A 1 180 ? -6.142 14.944 20.165 1.00 88.50 180 ALA A O 1
ATOM 1399 N N . LEU A 1 181 ? -6.752 13.249 18.827 1.00 88.56 181 LEU A N 1
ATOM 1400 C CA . LEU A 1 181 ? -7.568 14.047 17.902 1.00 88.56 181 LEU A CA 1
ATOM 1401 C C . LEU A 1 181 ? -9.023 14.148 18.376 1.00 88.56 181 LEU A C 1
ATOM 1403 O O . LEU A 1 181 ? -9.605 13.123 18.765 1.00 88.56 181 LEU A O 1
ATOM 1407 N N . THR A 1 182 ? -9.628 15.337 18.253 1.00 92.12 182 THR A N 1
ATOM 1408 C CA . THR A 1 182 ? -11.069 15.549 18.493 1.00 92.12 182 THR A CA 1
ATOM 1409 C C . THR A 1 182 ? -11.925 14.843 17.435 1.00 92.12 182 THR A C 1
ATOM 1411 O O . THR A 1 182 ? -11.426 14.422 16.386 1.00 92.12 182 THR A O 1
ATOM 1414 N N . LYS A 1 183 ? -13.231 14.684 17.690 1.00 88.31 183 LYS A N 1
ATOM 1415 C CA . LYS A 1 183 ? -14.154 14.048 16.731 1.00 88.31 183 LYS A CA 1
ATOM 1416 C C . LYS A 1 183 ? -14.237 14.847 15.426 1.00 88.31 183 LYS A C 1
ATOM 1418 O O . LYS A 1 183 ? -14.208 14.268 14.341 1.00 88.31 183 LYS A O 1
ATOM 1423 N N . GLU A 1 184 ? -14.260 16.169 15.538 1.00 92.44 184 GLU A N 1
ATOM 1424 C CA . GLU A 1 184 ? -14.327 17.115 14.426 1.00 92.44 184 GLU A CA 1
ATOM 1425 C C . GLU A 1 184 ? -13.053 17.043 13.576 1.00 92.44 184 GLU A C 1
ATOM 1427 O O . GLU A 1 184 ? -13.145 16.859 12.361 1.00 92.44 184 GLU A O 1
ATOM 1432 N N . GLN A 1 185 ? -11.870 17.073 14.209 1.00 92.19 185 GLN A N 1
ATOM 1433 C CA . GLN A 1 185 ? -10.581 16.920 13.521 1.00 92.19 185 GLN A CA 1
ATOM 1434 C C . GLN A 1 185 ? -10.518 15.600 12.744 1.00 92.19 185 GLN A C 1
ATOM 1436 O O . GLN A 1 185 ? -10.136 15.587 11.576 1.00 92.19 185 GLN A O 1
ATOM 1441 N N . ARG A 1 186 ? -10.932 14.479 13.356 1.00 87.12 186 ARG A N 1
ATOM 1442 C CA . ARG A 1 186 ? -10.948 13.162 12.688 1.00 87.12 186 ARG A CA 1
ATOM 1443 C C . ARG A 1 186 ? -11.836 13.163 11.449 1.00 87.12 186 ARG A C 1
ATOM 1445 O O . ARG A 1 186 ? -11.416 12.665 10.408 1.00 87.12 186 ARG A O 1
ATOM 1452 N N . SER A 1 187 ? -13.035 13.736 11.551 1.00 87.50 187 SER A N 1
ATOM 1453 C CA . SER A 1 187 ? -13.970 13.840 10.426 1.00 87.50 187 SER A CA 1
ATOM 1454 C C . SER A 1 187 ? -13.384 14.672 9.278 1.00 87.50 187 SER A C 1
ATOM 1456 O O . SER A 1 187 ? -13.393 14.244 8.121 1.00 87.50 187 SER A O 1
ATOM 1458 N N . GLN A 1 188 ? -12.785 15.824 9.592 1.00 92.44 188 GLN A N 1
ATOM 1459 C CA . GLN A 1 188 ? -12.138 16.682 8.596 1.00 92.44 188 GLN A CA 1
ATOM 1460 C C . GLN A 1 188 ? -10.944 15.989 7.927 1.00 92.44 188 GLN A C 1
ATOM 1462 O O . GLN A 1 188 ? -10.863 15.964 6.699 1.00 92.44 188 GLN A O 1
ATOM 1467 N N . ILE A 1 189 ? -10.064 15.354 8.707 1.00 89.62 189 ILE A N 1
ATOM 1468 C CA . ILE A 1 189 ? -8.918 14.603 8.177 1.00 89.62 189 ILE A CA 1
ATOM 1469 C C . ILE A 1 189 ? -9.391 13.449 7.287 1.00 89.62 189 ILE A C 1
ATOM 1471 O O . ILE A 1 189 ? -8.854 13.254 6.198 1.00 89.62 189 ILE A O 1
ATOM 1475 N N . LYS A 1 190 ? -10.434 12.715 7.690 1.00 86.19 190 LYS A N 1
ATOM 1476 C CA . LYS A 1 190 ? -11.031 11.642 6.879 1.00 86.19 190 LYS A CA 1
ATOM 1477 C C . LYS A 1 190 ? -11.507 12.161 5.521 1.00 86.19 190 LYS A C 1
ATOM 1479 O O . LYS A 1 190 ? -11.265 11.511 4.504 1.00 86.19 190 LYS A O 1
ATOM 1484 N N . ASN A 1 191 ? -12.147 13.327 5.486 1.00 89.75 191 ASN A N 1
ATOM 1485 C CA . ASN A 1 191 ? -12.605 13.940 4.240 1.00 89.75 191 ASN A CA 1
ATOM 1486 C C . ASN A 1 191 ? -11.439 14.390 3.346 1.00 89.75 191 ASN A C 1
ATOM 1488 O O . ASN A 1 191 ? -11.476 14.124 2.143 1.00 89.75 191 ASN A O 1
ATOM 1492 N N . ILE A 1 192 ? -10.392 14.993 3.922 1.00 90.44 192 ILE A N 1
ATOM 1493 C CA . ILE A 1 192 ? -9.162 15.361 3.199 1.00 90.44 192 ILE A CA 1
ATOM 1494 C C . ILE A 1 192 ? -8.520 14.112 2.582 1.00 90.44 192 ILE A C 1
ATOM 1496 O O . ILE A 1 192 ? -8.291 14.059 1.374 1.00 90.44 192 ILE A O 1
ATOM 1500 N N . LEU A 1 193 ? -8.317 13.060 3.383 1.00 88.56 193 LEU A N 1
ATOM 150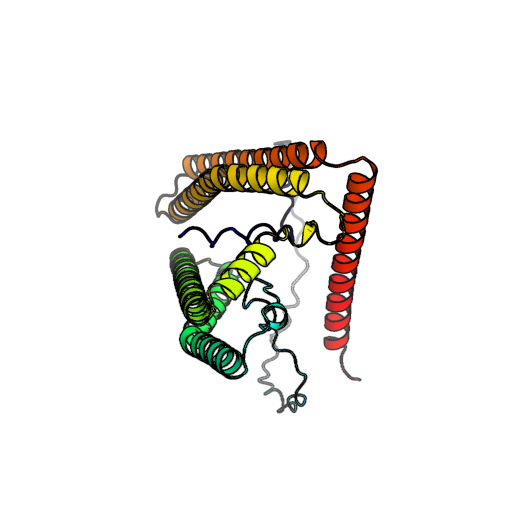1 C CA . LEU A 1 193 ? -7.728 11.801 2.924 1.00 88.56 193 LEU A CA 1
ATOM 1502 C C . LEU A 1 193 ? -8.570 11.135 1.834 1.00 88.56 193 LEU A C 1
ATOM 1504 O O . LEU A 1 193 ? -8.019 10.674 0.841 1.00 88.56 193 LEU A O 1
ATOM 1508 N N . LYS A 1 194 ? -9.900 11.101 1.977 1.00 87.69 194 LYS A N 1
ATOM 1509 C CA . LYS A 1 194 ? -10.805 10.523 0.971 1.00 87.69 194 LYS A CA 1
ATOM 1510 C C . LYS A 1 194 ? -10.726 11.268 -0.364 1.00 87.69 194 LYS A C 1
ATOM 1512 O O . LYS A 1 194 ? -10.694 10.628 -1.415 1.00 87.69 194 LYS A O 1
ATOM 1517 N N . THR A 1 195 ? -10.699 12.598 -0.326 1.00 89.62 195 THR A N 1
ATOM 1518 C CA . THR A 1 195 ? -10.594 13.440 -1.527 1.00 89.62 195 THR A CA 1
ATOM 1519 C C . THR A 1 195 ? -9.232 13.265 -2.195 1.00 89.62 195 THR A C 1
ATOM 1521 O O . THR A 1 195 ? -9.170 12.958 -3.386 1.00 89.62 195 THR A O 1
ATOM 1524 N N . SER A 1 196 ? -8.154 13.352 -1.411 1.00 89.62 196 SER A N 1
ATOM 1525 C CA . SER A 1 196 ? -6.778 13.139 -1.872 1.00 89.62 196 SER A CA 1
ATOM 1526 C C . SER A 1 196 ? -6.579 11.747 -2.469 1.00 89.62 196 SER A C 1
ATOM 1528 O O . SER A 1 196 ? -5.986 11.605 -3.533 1.00 89.62 196 SER A O 1
ATOM 1530 N N . LEU A 1 197 ? -7.147 10.709 -1.850 1.00 87.62 197 LEU A N 1
ATOM 1531 C CA . LEU A 1 197 ? -7.087 9.338 -2.352 1.00 87.62 197 LEU A CA 1
ATOM 1532 C C . LEU A 1 197 ? -7.652 9.224 -3.769 1.00 87.62 197 LEU A C 1
ATOM 1534 O O . LEU A 1 197 ? -7.023 8.609 -4.626 1.00 87.62 197 LEU A O 1
ATOM 1538 N N . LYS A 1 198 ? -8.824 9.820 -4.016 1.00 86.50 198 LYS A N 1
ATOM 1539 C CA . LYS A 1 198 ? -9.474 9.792 -5.331 1.00 86.50 198 LYS A CA 1
ATOM 1540 C C . LYS A 1 198 ? -8.645 10.533 -6.384 1.00 86.50 198 LYS A C 1
ATOM 1542 O O . LYS A 1 198 ? -8.506 10.031 -7.494 1.00 86.50 198 LYS A O 1
ATOM 1547 N N . ALA A 1 199 ? -8.084 11.693 -6.040 1.00 87.06 199 ALA A N 1
ATOM 1548 C CA . ALA A 1 199 ? -7.223 12.455 -6.947 1.00 87.06 199 ALA A CA 1
ATOM 1549 C C . ALA A 1 199 ? -5.916 11.701 -7.257 1.00 87.06 199 ALA A C 1
ATOM 1551 O O . ALA A 1 199 ? -5.542 11.522 -8.415 1.00 87.06 199 ALA A O 1
ATOM 1552 N N . ASN A 1 200 ? -5.264 11.168 -6.224 1.00 90.12 200 ASN A N 1
ATOM 1553 C CA . ASN A 1 200 ? -4.028 10.400 -6.353 1.00 90.12 200 ASN A CA 1
ATOM 1554 C C . ASN A 1 200 ? -4.227 9.080 -7.102 1.00 90.12 200 ASN A C 1
ATOM 1556 O O . ASN A 1 200 ? -3.293 8.602 -7.740 1.00 90.12 200 ASN A O 1
ATOM 1560 N N . GLN A 1 201 ? -5.423 8.488 -7.047 1.00 88.56 201 GLN A N 1
ATOM 1561 C CA . GLN A 1 201 ? -5.744 7.285 -7.809 1.00 88.56 201 GLN A CA 1
ATOM 1562 C C . GLN A 1 201 ? -5.577 7.519 -9.316 1.00 88.56 201 GLN A C 1
ATOM 1564 O O . GLN A 1 201 ? -4.940 6.706 -9.975 1.00 88.56 201 GLN A O 1
ATOM 1569 N N . GLN A 1 202 ? -6.068 8.643 -9.845 1.00 90.50 202 GLN A N 1
ATOM 1570 C CA . GLN A 1 202 ? -5.941 8.961 -11.272 1.00 90.50 202 GLN A CA 1
ATOM 1571 C C . GLN A 1 202 ? -4.477 9.156 -11.690 1.00 90.50 202 GLN A C 1
ATOM 1573 O O . GLN A 1 202 ? -4.055 8.673 -12.742 1.00 90.50 202 GLN A O 1
ATOM 1578 N N . LEU A 1 203 ? -3.676 9.818 -10.843 1.00 90.19 203 LEU A N 1
ATOM 1579 C CA . LEU A 1 203 ? -2.234 9.963 -11.069 1.00 90.19 203 LEU A CA 1
ATOM 1580 C C . LEU A 1 203 ? -1.535 8.602 -11.087 1.00 90.19 203 LEU A C 1
ATOM 1582 O O . LEU A 1 203 ? -0.741 8.334 -11.982 1.00 90.19 203 LEU A O 1
ATOM 1586 N N . LEU A 1 204 ? -1.859 7.726 -10.134 1.00 87.62 204 LEU A N 1
ATOM 1587 C CA . LEU A 1 204 ? -1.297 6.379 -10.065 1.00 87.62 204 LEU A CA 1
ATOM 1588 C C . LEU A 1 204 ? -1.683 5.526 -11.275 1.00 87.62 204 LEU A C 1
ATOM 1590 O O . LEU A 1 204 ? -0.816 4.856 -11.826 1.00 87.62 204 LEU A O 1
ATOM 1594 N N . GLU A 1 205 ? -2.945 5.558 -11.702 1.00 89.19 205 GLU A N 1
ATOM 1595 C CA . GLU A 1 205 ? -3.411 4.863 -12.910 1.00 89.19 205 GLU A CA 1
ATOM 1596 C C . GLU A 1 205 ? -2.636 5.344 -14.145 1.00 89.19 205 GLU A C 1
ATOM 1598 O O . GLU A 1 205 ? -2.122 4.524 -14.903 1.00 89.19 205 GLU A O 1
ATOM 1603 N N . THR A 1 206 ? -2.438 6.660 -14.272 1.00 93.44 206 THR A N 1
ATOM 1604 C CA . THR A 1 206 ? -1.644 7.257 -15.358 1.00 93.44 206 THR A CA 1
ATOM 1605 C C . THR A 1 206 ? -0.178 6.819 -15.300 1.00 93.44 206 THR A C 1
ATOM 1607 O O . THR A 1 206 ? 0.389 6.424 -16.313 1.00 93.44 206 THR A O 1
ATOM 1610 N N . ILE A 1 207 ? 0.450 6.841 -14.120 1.00 87.38 207 ILE A N 1
ATOM 1611 C CA . ILE A 1 207 ? 1.841 6.390 -13.939 1.00 87.38 207 ILE A CA 1
ATOM 1612 C C . ILE A 1 207 ? 1.982 4.909 -14.303 1.00 87.38 207 ILE A C 1
ATOM 1614 O O . ILE A 1 207 ? 2.959 4.522 -14.942 1.00 87.38 207 ILE A O 1
ATOM 1618 N N . ILE A 1 208 ? 1.023 4.071 -13.898 1.00 87.50 208 ILE A N 1
ATOM 1619 C CA . ILE A 1 208 ? 1.007 2.641 -14.230 1.00 87.50 208 ILE A CA 1
ATOM 1620 C C . ILE A 1 208 ? 0.907 2.451 -15.744 1.00 87.50 208 ILE A C 1
ATOM 1622 O O . ILE A 1 208 ? 1.690 1.675 -16.289 1.00 87.50 208 ILE A O 1
ATOM 1626 N N . GLN A 1 209 ? 0.003 3.174 -16.411 1.00 92.56 209 GLN A N 1
ATOM 1627 C CA . GLN A 1 209 ? -0.144 3.124 -17.864 1.00 92.56 209 GLN A CA 1
ATOM 1628 C C . GLN A 1 209 ? 1.151 3.544 -18.573 1.00 92.56 209 GLN A C 1
ATOM 1630 O O . GLN A 1 209 ? 1.683 2.769 -19.362 1.00 92.56 209 GLN A O 1
ATOM 1635 N N . LEU A 1 210 ? 1.718 4.705 -18.228 1.00 92.38 210 LEU A N 1
ATOM 1636 C CA . LEU A 1 210 ? 2.961 5.205 -18.829 1.00 92.38 210 LEU A CA 1
ATOM 1637 C C . LEU A 1 210 ? 4.140 4.248 -18.613 1.00 92.38 210 LEU A C 1
ATOM 1639 O O . LEU A 1 210 ? 4.970 4.072 -19.499 1.00 92.38 210 LEU A O 1
ATOM 1643 N N . ARG A 1 211 ? 4.228 3.605 -17.442 1.00 88.31 211 ARG A N 1
ATOM 1644 C CA . ARG A 1 211 ? 5.246 2.574 -17.175 1.00 88.31 211 ARG A CA 1
ATOM 1645 C C . ARG A 1 211 ? 5.015 1.300 -17.993 1.00 88.31 211 ARG A C 1
ATOM 1647 O O . ARG A 1 211 ? 5.989 0.617 -18.296 1.00 88.31 211 ARG A O 1
ATOM 1654 N N . GLY A 1 212 ? 3.763 0.975 -18.317 1.00 83.06 212 GLY A N 1
ATOM 1655 C CA . GLY A 1 212 ? 3.409 -0.080 -19.267 1.00 83.06 212 GLY A CA 1
ATOM 1656 C C . GLY A 1 212 ? 3.888 0.261 -20.677 1.00 83.06 212 GLY A C 1
ATOM 1657 O O . GLY A 1 212 ? 4.669 -0.494 -21.240 1.00 83.06 212 GLY A O 1
ATOM 1658 N N . GLU A 1 213 ? 3.531 1.444 -21.180 1.00 91.62 213 GLU A N 1
ATOM 1659 C CA . GLU A 1 213 ? 3.952 1.935 -22.502 1.00 91.62 213 GLU A CA 1
ATOM 1660 C C . GLU A 1 213 ? 5.480 2.035 -22.626 1.00 91.62 213 GLU A C 1
ATOM 1662 O O . GLU A 1 213 ? 6.053 1.640 -23.637 1.00 91.62 213 GLU A O 1
ATOM 1667 N N . LEU A 1 214 ? 6.164 2.515 -21.579 1.00 85.88 214 LEU A N 1
ATOM 1668 C CA . LEU A 1 214 ? 7.629 2.570 -21.540 1.00 85.88 214 LEU A CA 1
ATOM 1669 C C . LEU A 1 214 ? 8.239 1.175 -21.658 1.00 85.88 214 LEU A C 1
ATOM 1671 O O . LEU A 1 214 ? 9.239 1.002 -22.348 1.00 85.88 214 LEU A O 1
ATOM 1675 N N . ARG A 1 215 ? 7.655 0.189 -20.973 1.00 84.25 215 ARG A N 1
ATOM 1676 C CA . ARG A 1 215 ? 8.121 -1.195 -21.048 1.00 84.25 215 ARG A CA 1
ATOM 1677 C C . ARG A 1 215 ? 7.940 -1.758 -22.455 1.00 84.25 215 ARG A C 1
ATOM 1679 O O . ARG A 1 215 ? 8.898 -2.297 -22.991 1.00 84.25 215 ARG A O 1
ATOM 1686 N N . GLU A 1 216 ? 6.757 -1.594 -23.044 1.00 84.50 216 GLU A N 1
ATOM 1687 C CA . GLU A 1 216 ? 6.471 -2.046 -24.412 1.00 84.50 216 GLU A CA 1
ATOM 1688 C C . GLU A 1 216 ? 7.441 -1.421 -25.427 1.00 84.50 216 GLU A C 1
ATOM 1690 O O . GLU A 1 216 ? 7.989 -2.124 -26.272 1.00 84.50 216 GLU A O 1
ATOM 1695 N N . GLU A 1 217 ? 7.719 -0.119 -25.311 1.00 91.56 217 GLU A N 1
ATOM 1696 C CA . GLU A 1 217 ? 8.631 0.586 -26.217 1.00 91.56 217 GLU A CA 1
ATOM 1697 C C . GLU A 1 217 ? 10.090 0.134 -26.069 1.00 91.56 217 GLU A C 1
ATOM 1699 O O . GLU A 1 217 ? 10.800 -0.016 -27.064 1.00 91.56 217 GLU A O 1
ATOM 1704 N N . LEU A 1 218 ? 10.550 -0.110 -24.837 1.00 81.06 218 LEU A N 1
ATOM 1705 C CA . LEU A 1 218 ? 11.908 -0.599 -24.572 1.00 81.06 218 LEU A CA 1
ATOM 1706 C C . LEU A 1 218 ? 12.164 -1.988 -25.172 1.00 81.06 218 LEU A C 1
ATOM 1708 O O . LEU A 1 218 ? 13.317 -2.332 -25.431 1.00 81.06 218 LEU A O 1
ATOM 1712 N N . PHE A 1 219 ? 11.111 -2.775 -25.388 1.00 85.25 219 PHE A N 1
ATOM 1713 C CA . PHE A 1 219 ? 11.202 -4.141 -25.900 1.00 85.25 219 PHE A CA 1
ATOM 1714 C C . PHE A 1 219 ? 10.697 -4.309 -27.340 1.00 85.25 219 PHE A C 1
ATOM 1716 O O . PHE A 1 219 ? 10.711 -5.420 -27.873 1.00 85.25 219 PHE A O 1
ATOM 1723 N N . ALA A 1 220 ? 10.317 -3.220 -28.012 1.00 90.25 220 ALA A N 1
ATOM 1724 C CA . ALA A 1 220 ? 9.971 -3.238 -29.427 1.00 90.25 220 ALA A CA 1
ATOM 1725 C C . ALA A 1 220 ? 11.199 -3.543 -30.311 1.00 90.25 220 ALA A C 1
ATOM 1727 O O . ALA A 1 220 ? 12.300 -3.053 -30.063 1.00 90.25 220 ALA A O 1
ATOM 1728 N N . THR A 1 221 ? 11.006 -4.298 -31.404 1.00 93.62 221 THR A N 1
ATOM 1729 C CA . THR A 1 221 ? 12.081 -4.652 -32.362 1.00 93.62 221 THR A CA 1
ATOM 1730 C C . THR A 1 221 ? 12.789 -3.425 -32.945 1.00 93.62 221 THR A C 1
ATOM 1732 O O . THR A 1 221 ? 13.979 -3.482 -33.231 1.00 93.62 221 THR A O 1
ATOM 1735 N N . ASN A 1 222 ? 12.062 -2.313 -33.086 1.00 94.00 222 ASN A N 1
ATOM 1736 C CA . ASN A 1 222 ? 12.574 -1.020 -33.535 1.00 94.00 222 ASN A CA 1
ATOM 1737 C C . ASN A 1 222 ? 12.258 0.049 -32.479 1.00 94.00 222 ASN A C 1
ATOM 1739 O O . ASN A 1 222 ? 11.440 0.930 -32.730 1.00 94.00 222 ASN A O 1
ATOM 1743 N N . SER A 1 223 ? 12.850 -0.076 -31.289 1.00 91.62 223 SER A N 1
ATOM 1744 C CA . SER A 1 223 ? 12.630 0.865 -30.183 1.00 91.62 223 SER A CA 1
ATOM 1745 C C . SER A 1 223 ? 12.972 2.309 -30.577 1.00 91.62 223 SER A C 1
ATOM 1747 O O . SER A 1 223 ? 14.086 2.609 -31.021 1.00 91.62 223 SER A O 1
ATOM 1749 N N . ASP A 1 224 ? 12.016 3.216 -30.394 1.00 96.38 224 ASP A N 1
ATOM 1750 C CA . ASP A 1 224 ? 12.176 4.649 -30.589 1.00 96.38 224 ASP A CA 1
ATOM 1751 C C . ASP A 1 224 ? 12.735 5.292 -29.313 1.00 96.38 224 ASP A C 1
ATOM 1753 O O . ASP A 1 224 ? 12.035 5.570 -28.334 1.00 96.38 224 ASP A O 1
ATOM 1757 N N . THR A 1 225 ? 14.035 5.584 -29.349 1.00 89.12 225 THR A N 1
ATOM 1758 C CA . THR A 1 225 ? 14.750 6.243 -28.245 1.00 89.12 225 THR A CA 1
ATOM 1759 C C . THR A 1 225 ? 14.108 7.578 -27.842 1.00 89.12 225 THR A C 1
ATOM 1761 O O . THR A 1 225 ? 14.096 7.913 -26.656 1.00 89.12 225 THR A O 1
ATOM 1764 N N . ALA A 1 226 ? 13.558 8.346 -28.791 1.00 93.31 226 ALA A N 1
ATOM 1765 C CA . ALA A 1 226 ? 12.917 9.624 -28.486 1.00 93.31 226 ALA A CA 1
ATOM 1766 C C . ALA A 1 226 ? 11.615 9.407 -27.705 1.00 93.31 226 ALA A C 1
ATOM 1768 O O . ALA A 1 226 ? 11.362 10.090 -26.708 1.00 93.31 226 ALA A O 1
ATOM 1769 N N . LYS A 1 227 ? 10.828 8.399 -28.092 1.00 95.50 227 LYS A N 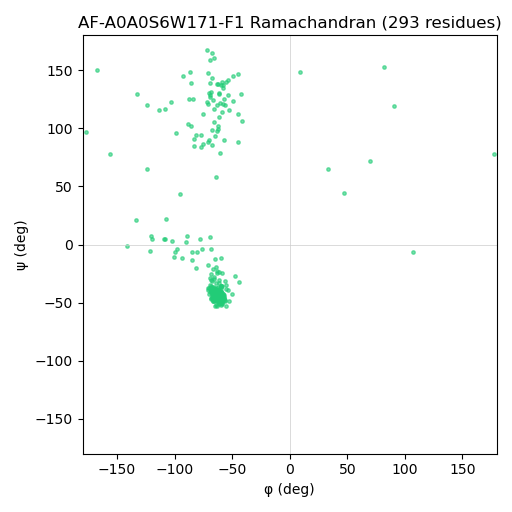1
ATOM 1770 C CA . LYS A 1 227 ? 9.614 8.009 -27.368 1.00 95.50 227 LYS A CA 1
ATOM 1771 C C . LYS A 1 227 ? 9.924 7.468 -25.969 1.00 95.50 227 LYS A C 1
ATOM 1773 O O . LYS A 1 227 ? 9.248 7.851 -25.015 1.00 95.50 227 LYS A O 1
ATOM 1778 N N . VAL A 1 228 ? 10.976 6.660 -25.804 1.00 87.56 228 VAL A N 1
ATOM 1779 C CA . VAL A 1 228 ? 11.454 6.204 -24.481 1.00 87.56 228 VAL A CA 1
ATOM 1780 C C . VAL A 1 228 ? 11.760 7.397 -23.570 1.00 87.56 228 VAL A C 1
ATOM 1782 O O . VAL A 1 228 ? 11.279 7.449 -22.436 1.00 87.56 228 VAL A O 1
ATOM 1785 N N . GLN A 1 229 ? 12.514 8.383 -24.067 1.00 85.19 229 GLN A N 1
ATOM 1786 C CA . GLN A 1 229 ? 12.837 9.598 -23.310 1.00 85.19 229 GLN A CA 1
ATOM 1787 C C . GLN A 1 229 ? 11.579 10.402 -22.954 1.00 85.19 229 GLN A C 1
ATOM 1789 O O . GLN A 1 229 ? 11.437 10.859 -21.817 1.00 85.19 229 GLN A O 1
ATOM 1794 N N . GLN A 1 230 ? 10.633 10.534 -23.888 1.00 92.12 230 GLN A N 1
ATOM 1795 C CA . GLN A 1 230 ? 9.359 11.215 -23.654 1.00 92.12 230 GLN A CA 1
ATOM 1796 C C . GLN A 1 230 ? 8.523 10.524 -22.564 1.00 92.12 230 GLN A C 1
ATOM 1798 O O . GLN A 1 230 ? 7.964 11.194 -21.689 1.00 92.12 230 GLN A O 1
ATOM 1803 N N . LEU A 1 231 ? 8.443 9.192 -22.588 1.00 87.88 231 LEU A N 1
ATOM 1804 C CA . LEU A 1 231 ? 7.718 8.405 -21.590 1.00 87.88 231 LEU A CA 1
ATOM 1805 C C . LEU A 1 231 ? 8.368 8.528 -20.209 1.00 87.88 231 LEU A C 1
ATOM 1807 O O . LEU A 1 231 ? 7.669 8.752 -19.221 1.00 87.88 231 LEU A O 1
ATOM 1811 N N . GLN A 1 232 ? 9.700 8.473 -20.129 1.00 80.62 232 GLN A N 1
ATOM 1812 C CA . GLN A 1 232 ? 10.435 8.704 -18.882 1.00 80.62 232 GLN A CA 1
ATOM 1813 C C . GLN A 1 232 ? 10.182 10.104 -18.308 1.00 80.62 232 GLN A C 1
ATOM 1815 O O . GLN A 1 232 ? 9.895 10.228 -17.115 1.00 80.62 232 GLN A O 1
ATOM 1820 N N . ALA A 1 233 ? 10.234 11.148 -19.142 1.00 86.06 233 ALA A N 1
ATOM 1821 C CA . ALA A 1 233 ? 9.941 12.518 -18.722 1.00 86.06 233 ALA A CA 1
ATOM 1822 C C . ALA A 1 233 ? 8.499 12.656 -18.206 1.00 86.06 233 ALA A C 1
ATOM 1824 O O . ALA A 1 233 ? 8.267 13.262 -17.161 1.00 86.06 233 ALA A O 1
ATOM 1825 N N . SER A 1 234 ? 7.544 12.021 -18.889 1.00 90.44 234 SER A N 1
ATOM 1826 C CA . SER A 1 234 ? 6.131 12.022 -18.497 1.00 90.44 234 SER A CA 1
ATOM 1827 C C . SER A 1 234 ? 5.904 11.298 -17.166 1.00 90.44 234 SER A C 1
ATOM 1829 O O . SER A 1 234 ? 5.170 11.789 -16.309 1.00 90.44 234 SER A O 1
ATOM 1831 N N . ILE A 1 235 ? 6.566 10.156 -16.946 1.00 84.56 235 ILE A N 1
ATOM 1832 C CA . ILE A 1 235 ? 6.525 9.435 -15.663 1.00 84.56 235 ILE A CA 1
ATOM 1833 C C . ILE A 1 235 ? 7.086 10.316 -14.547 1.00 84.56 235 ILE A C 1
ATOM 1835 O O . ILE A 1 235 ? 6.435 10.458 -13.516 1.00 84.56 235 ILE A O 1
ATOM 1839 N N . ALA A 1 236 ? 8.247 10.942 -14.761 1.00 80.44 236 ALA A N 1
ATOM 1840 C CA . ALA A 1 236 ? 8.863 11.827 -13.777 1.00 80.44 236 ALA A CA 1
ATOM 1841 C C . ALA A 1 236 ? 7.959 13.023 -13.428 1.00 80.44 236 ALA A C 1
ATOM 1843 O O . ALA A 1 236 ? 7.814 13.363 -12.254 1.00 80.44 236 ALA A O 1
ATOM 1844 N N . GLU A 1 237 ? 7.298 13.623 -14.423 1.00 88.69 237 GLU A N 1
ATOM 1845 C CA . GLU A 1 237 ? 6.318 14.691 -14.210 1.00 88.69 237 GLU A CA 1
ATOM 1846 C C . GLU A 1 237 ? 5.142 14.217 -13.339 1.00 88.69 237 GLU A C 1
ATOM 1848 O O . GLU A 1 237 ? 4.766 14.898 -12.380 1.00 88.69 237 GLU A O 1
ATOM 1853 N N . LYS A 1 238 ? 4.565 13.040 -13.626 1.00 93.50 238 LYS A N 1
ATOM 1854 C CA . LYS A 1 238 ? 3.432 12.512 -12.845 1.00 93.50 238 LYS A CA 1
ATOM 1855 C C . LYS A 1 238 ? 3.835 12.050 -11.449 1.00 93.50 238 LYS A C 1
ATOM 1857 O O . LYS A 1 238 ? 3.078 12.293 -10.510 1.00 93.50 238 LYS A O 1
ATOM 1862 N N . ASP A 1 239 ? 5.012 11.451 -11.290 1.00 82.06 239 ASP A N 1
ATOM 1863 C CA . ASP A 1 239 ? 5.570 11.119 -9.977 1.00 82.06 239 ASP A CA 1
ATOM 1864 C C . ASP A 1 239 ? 5.770 12.407 -9.145 1.00 82.06 239 ASP A C 1
ATOM 1866 O O . ASP A 1 239 ? 5.344 12.466 -7.990 1.00 82.06 239 ASP A O 1
ATOM 1870 N N . ALA A 1 240 ? 6.299 13.486 -9.738 1.00 80.06 240 ALA A N 1
ATOM 1871 C CA . ALA A 1 240 ? 6.422 14.785 -9.068 1.00 80.06 240 ALA A CA 1
ATOM 1872 C C . ALA A 1 240 ? 5.056 15.397 -8.698 1.00 80.06 240 ALA A C 1
ATOM 1874 O O . ALA A 1 240 ? 4.890 15.929 -7.598 1.00 80.06 240 ALA A O 1
ATOM 1875 N N . ALA A 1 241 ? 4.058 15.294 -9.582 1.00 84.69 241 ALA A N 1
ATOM 1876 C CA . ALA A 1 241 ? 2.695 15.746 -9.305 1.00 84.69 241 ALA A CA 1
ATOM 1877 C C . ALA A 1 241 ? 2.044 14.957 -8.155 1.00 84.69 241 ALA A C 1
ATOM 1879 O O . ALA A 1 241 ? 1.375 15.546 -7.305 1.00 84.69 241 ALA A O 1
ATOM 1880 N N . LEU A 1 242 ? 2.270 13.642 -8.091 1.00 87.06 242 LEU A N 1
ATOM 1881 C CA . LEU A 1 242 ? 1.785 12.784 -7.012 1.00 87.06 242 LEU A CA 1
ATOM 1882 C C . LEU A 1 242 ? 2.423 13.153 -5.667 1.00 87.06 242 LEU A C 1
ATOM 1884 O O . LEU A 1 242 ? 1.716 13.270 -4.666 1.00 87.06 242 LEU A O 1
ATOM 1888 N N . GLU A 1 243 ? 3.736 13.380 -5.632 1.00 80.06 243 GLU A N 1
ATOM 1889 C CA . GLU A 1 243 ? 4.428 13.825 -4.416 1.00 80.06 243 GLU A CA 1
ATOM 1890 C C . GLU A 1 243 ? 3.977 15.219 -3.968 1.00 80.06 243 GLU A C 1
ATOM 1892 O O . GLU A 1 243 ? 3.760 15.454 -2.773 1.00 80.06 243 GLU A O 1
ATOM 1897 N N . LYS A 1 244 ? 3.737 16.130 -4.917 1.00 85.38 244 LYS A N 1
ATOM 1898 C CA . LYS A 1 244 ? 3.140 17.437 -4.628 1.00 85.38 244 LYS A CA 1
ATOM 1899 C C . LYS A 1 244 ? 1.753 17.286 -3.995 1.00 85.38 244 LYS A C 1
ATOM 1901 O O . LYS A 1 244 ? 1.528 17.835 -2.919 1.00 85.38 244 LYS A O 1
ATOM 1906 N N . ALA A 1 245 ? 0.861 16.492 -4.588 1.00 87.50 245 ALA A N 1
ATOM 1907 C CA . ALA A 1 245 ? -0.493 16.275 -4.073 1.00 87.50 245 ALA A CA 1
ATOM 1908 C C . ALA A 1 245 ? -0.495 15.632 -2.672 1.00 87.50 245 ALA A C 1
ATOM 1910 O O . ALA A 1 245 ? -1.266 16.024 -1.789 1.00 87.50 245 ALA A O 1
ATOM 1911 N N . ARG A 1 246 ? 0.409 14.675 -2.420 1.00 83.31 246 ARG A N 1
ATOM 1912 C CA . ARG A 1 246 ? 0.625 14.088 -1.083 1.00 83.31 246 ARG A CA 1
ATOM 1913 C C . ARG A 1 246 ? 1.094 15.133 -0.074 1.00 83.31 246 ARG A C 1
ATOM 1915 O O . ARG A 1 246 ? 0.575 15.185 1.040 1.00 83.31 246 ARG A O 1
ATOM 1922 N N . THR A 1 247 ? 2.039 15.983 -0.466 1.00 80.56 247 THR A N 1
ATOM 1923 C CA . THR A 1 247 ? 2.562 17.057 0.387 1.00 80.56 247 THR A CA 1
ATOM 1924 C C . THR A 1 247 ? 1.471 18.067 0.733 1.00 80.56 247 THR A C 1
ATOM 1926 O O . THR A 1 247 ? 1.298 18.402 1.903 1.00 80.56 247 THR A O 1
ATOM 1929 N N . GLU A 1 248 ? 0.683 18.498 -0.252 1.00 85.25 248 GLU A N 1
ATOM 1930 C CA . GLU A 1 248 ? -0.460 19.397 -0.054 1.00 85.25 248 GLU A CA 1
ATOM 1931 C C . GLU A 1 248 ? -1.490 18.789 0.905 1.00 85.25 248 GLU A C 1
ATOM 1933 O O . GLU A 1 248 ? -1.903 19.446 1.859 1.00 85.25 248 GLU A O 1
ATOM 1938 N N . THR A 1 249 ? -1.801 17.499 0.746 1.00 88.12 249 THR A N 1
ATOM 1939 C CA . THR A 1 249 ? -2.684 16.754 1.662 1.00 88.12 249 THR A CA 1
ATOM 1940 C C . THR A 1 249 ? -2.165 16.796 3.103 1.00 88.12 249 THR A C 1
ATOM 1942 O O . THR A 1 249 ? -2.920 17.058 4.040 1.00 88.12 249 THR A O 1
ATOM 1945 N N . MET A 1 250 ? -0.864 16.572 3.307 1.00 84.88 250 MET A N 1
ATOM 1946 C CA . MET A 1 250 ? -0.260 16.615 4.643 1.00 84.88 250 MET A CA 1
ATOM 1947 C C . MET A 1 250 ? -0.225 18.031 5.223 1.00 84.88 250 MET A C 1
ATOM 1949 O O . MET A 1 250 ? -0.413 18.192 6.428 1.00 84.88 250 MET A O 1
ATOM 1953 N N . ILE A 1 251 ? -0.031 19.061 4.393 1.00 84.75 251 ILE A N 1
ATOM 1954 C CA . ILE A 1 251 ? -0.125 20.468 4.807 1.00 84.75 251 ILE A CA 1
ATOM 1955 C C . ILE A 1 251 ? -1.548 20.791 5.275 1.00 84.75 251 ILE A C 1
ATOM 1957 O O . ILE A 1 251 ? -1.714 21.416 6.322 1.00 84.75 251 ILE A O 1
ATOM 1961 N N . GLU A 1 252 ? -2.574 20.360 4.541 1.00 90.88 252 GLU A N 1
ATOM 1962 C CA . GLU A 1 252 ? -3.974 20.555 4.932 1.00 90.88 252 GLU A CA 1
ATOM 1963 C C . GLU A 1 252 ? -4.304 19.865 6.253 1.00 90.88 252 GLU A C 1
ATOM 1965 O O . GLU A 1 252 ? -4.900 20.484 7.132 1.00 90.88 252 GLU A O 1
ATOM 1970 N N . ILE A 1 253 ? -3.847 18.625 6.442 1.00 88.56 253 ILE A N 1
ATOM 1971 C CA . ILE A 1 253 ? -4.009 17.918 7.715 1.00 88.56 253 ILE A CA 1
ATOM 1972 C C . ILE A 1 253 ? -3.279 18.658 8.842 1.00 88.56 253 ILE A C 1
ATOM 1974 O O . ILE A 1 253 ? -3.846 18.848 9.913 1.00 88.56 253 ILE A O 1
ATOM 1978 N N . ASN A 1 254 ? -2.047 19.124 8.610 1.00 86.94 254 ASN A N 1
ATOM 1979 C CA . ASN A 1 254 ? -1.250 19.845 9.606 1.00 86.94 254 ASN A CA 1
ATOM 1980 C C . ASN A 1 254 ? -1.943 21.134 10.084 1.00 86.94 254 ASN A C 1
ATOM 1982 O O . ASN A 1 254 ? -1.887 21.440 11.274 1.00 86.94 254 ASN A O 1
ATOM 1986 N N . LYS A 1 255 ? -2.660 21.840 9.196 1.00 92.44 255 LYS A N 1
ATOM 1987 C CA . LYS A 1 255 ? -3.463 23.027 9.549 1.00 92.44 255 LYS A CA 1
ATOM 1988 C C . LYS A 1 255 ? -4.589 22.726 10.545 1.00 92.44 255 LYS A C 1
ATOM 1990 O O . LYS A 1 255 ? -5.023 23.640 11.236 1.00 92.44 255 LYS A O 1
ATOM 1995 N N . LEU A 1 256 ? -5.057 21.479 10.623 1.00 94.31 256 LEU A N 1
ATOM 1996 C CA . LEU A 1 256 ? -6.103 21.064 11.562 1.00 94.31 256 LEU A CA 1
ATOM 1997 C C . LEU A 1 256 ? -5.562 20.708 12.951 1.00 94.31 256 LEU A C 1
ATOM 1999 O O . LEU A 1 256 ? -6.355 20.557 13.877 1.00 94.31 256 LEU A O 1
ATOM 2003 N N . LEU A 1 257 ? -4.246 20.538 13.106 1.00 92.62 257 LEU A N 1
ATOM 2004 C CA . LEU A 1 257 ? -3.618 20.074 14.343 1.00 92.62 257 LEU A CA 1
ATOM 2005 C C . LEU A 1 257 ? -3.186 21.239 15.240 1.00 92.62 257 LEU A C 1
ATOM 2007 O O . LEU A 1 257 ? -2.691 22.263 14.763 1.00 92.62 257 LEU A O 1
ATOM 2011 N N . THR A 1 258 ? -3.278 21.053 16.558 1.00 96.06 258 THR A N 1
ATOM 2012 C CA . THR A 1 258 ? -2.701 22.003 17.521 1.00 96.06 258 THR A CA 1
ATOM 2013 C C . THR A 1 258 ? -1.164 21.966 17.477 1.00 96.06 258 THR A C 1
ATOM 2015 O O . THR A 1 258 ? -0.578 20.983 17.010 1.00 96.06 258 THR A O 1
ATOM 2018 N N . PRO A 1 259 ? -0.457 23.013 17.941 1.00 95.75 259 PRO A N 1
ATOM 2019 C CA . PRO A 1 259 ? 1.003 22.983 18.077 1.00 95.75 259 PRO A CA 1
ATOM 2020 C C . PRO A 1 259 ? 1.522 21.750 18.836 1.00 95.75 259 PRO A C 1
ATOM 2022 O O . PRO A 1 259 ? 2.464 21.103 18.384 1.00 95.75 259 PRO A O 1
ATOM 2025 N N . GLU A 1 260 ? 0.858 21.368 19.926 1.00 95.38 260 GLU A N 1
ATOM 2026 C CA . GLU A 1 260 ? 1.224 20.216 20.755 1.00 95.38 260 GLU A CA 1
ATOM 2027 C C . GLU A 1 260 ? 1.040 18.901 19.988 1.00 95.38 260 GLU A C 1
ATOM 2029 O O . GLU A 1 260 ? 1.923 18.044 20.002 1.00 95.38 260 GLU A O 1
ATOM 2034 N N . GLN A 1 261 ? -0.072 18.751 19.259 1.00 93.00 261 GLN A N 1
ATOM 2035 C CA . GLN A 1 261 ? -0.323 17.584 18.405 1.00 93.00 261 GLN A CA 1
ATOM 2036 C C . GLN A 1 261 ? 0.720 17.467 17.279 1.00 93.00 261 GLN A C 1
ATOM 2038 O O . GLN A 1 261 ? 1.136 16.361 16.929 1.00 93.00 261 GLN A O 1
ATOM 2043 N N . ARG A 1 262 ? 1.178 18.595 16.718 1.00 90.75 262 ARG A N 1
ATOM 2044 C CA . ARG A 1 262 ? 2.230 18.618 15.686 1.00 90.75 262 ARG A CA 1
ATOM 2045 C C . ARG A 1 262 ? 3.581 18.175 16.235 1.00 90.75 262 ARG A C 1
ATOM 2047 O O . ARG A 1 262 ? 4.279 17.410 15.569 1.00 90.75 262 ARG A O 1
ATOM 2054 N N . GLU A 1 263 ? 3.923 18.588 17.451 1.00 91.00 263 GLU A N 1
ATOM 2055 C CA . GLU A 1 263 ? 5.152 18.135 18.107 1.00 91.00 263 GLU A CA 1
ATOM 2056 C C . GLU A 1 263 ? 5.082 16.642 18.466 1.00 91.00 263 GLU A C 1
ATOM 2058 O O . GLU A 1 263 ? 6.034 15.900 18.219 1.00 91.00 263 GLU A O 1
ATOM 2063 N N . GLN A 1 264 ? 3.925 16.159 18.938 1.00 88.62 264 GLN A N 1
ATOM 2064 C CA . GLN A 1 264 ? 3.690 14.725 19.147 1.00 88.62 264 GLN A CA 1
ATOM 2065 C C . GLN A 1 264 ? 3.873 13.924 17.852 1.00 88.62 264 GLN A C 1
ATOM 2067 O O . GLN A 1 264 ? 4.546 12.892 17.858 1.00 88.62 264 GLN A O 1
ATOM 2072 N N . LEU A 1 265 ? 3.337 14.413 16.727 1.00 86.12 265 LEU A N 1
ATOM 2073 C CA . LEU A 1 265 ? 3.503 13.772 15.421 1.00 86.12 265 LEU A CA 1
ATOM 2074 C C . LEU A 1 265 ? 4.975 13.704 15.003 1.00 86.12 265 LEU A C 1
ATOM 2076 O O . LEU A 1 265 ? 5.442 12.661 14.538 1.00 86.12 265 LEU A O 1
ATOM 2080 N N . LYS A 1 266 ? 5.719 14.798 15.192 1.00 86.50 266 LYS A N 1
ATOM 2081 C CA . LYS A 1 266 ? 7.149 14.877 14.880 1.00 86.50 266 LYS A CA 1
ATOM 2082 C C . LYS A 1 266 ? 7.960 13.882 15.711 1.00 86.50 266 LYS A C 1
ATOM 2084 O O . LYS A 1 266 ? 8.767 13.143 15.144 1.00 86.50 266 LYS A O 1
ATOM 2089 N N . LYS A 1 267 ? 7.703 13.801 17.021 1.00 88.75 267 LYS A N 1
ATOM 2090 C CA . LYS A 1 267 ? 8.343 12.832 17.923 1.00 88.75 267 LYS A CA 1
ATOM 2091 C C . LYS A 1 267 ? 8.026 11.390 17.520 1.00 88.75 267 LYS A C 1
ATOM 2093 O O . LYS A 1 267 ? 8.945 10.609 17.287 1.00 88.75 267 LYS A O 1
ATOM 2098 N N . ALA A 1 268 ? 6.748 11.068 17.317 1.00 85.56 268 ALA A N 1
ATOM 2099 C CA . ALA A 1 268 ? 6.319 9.735 16.891 1.00 85.56 268 ALA A CA 1
ATOM 2100 C C . ALA A 1 268 ? 6.892 9.339 15.517 1.00 85.56 268 ALA A C 1
ATOM 2102 O O . ALA A 1 268 ? 7.104 8.158 15.233 1.00 85.56 268 ALA A O 1
ATOM 2103 N N . SER A 1 269 ? 7.127 10.305 14.622 1.00 82.75 269 SER A N 1
ATOM 2104 C CA . SER A 1 269 ? 7.806 10.062 13.346 1.00 82.75 269 SER A CA 1
ATOM 2105 C C . SER A 1 269 ? 9.301 9.780 13.530 1.00 82.75 269 SER A C 1
ATOM 2107 O O . SER A 1 269 ? 9.844 8.931 12.820 1.00 82.75 269 SER A O 1
ATOM 2109 N N . ALA A 1 270 ? 9.973 10.480 14.446 1.00 85.69 270 ALA A N 1
ATOM 2110 C CA . ALA A 1 270 ? 11.388 10.274 14.741 1.00 85.69 270 ALA A CA 1
ATOM 2111 C C . ALA A 1 270 ? 11.638 8.899 15.382 1.00 85.69 270 ALA A C 1
ATOM 2113 O O . ALA A 1 270 ? 12.489 8.157 14.896 1.00 85.69 270 ALA A O 1
ATOM 2114 N N . GLU A 1 271 ? 10.834 8.521 16.379 1.00 86.88 271 GLU A N 1
ATOM 2115 C CA . GLU A 1 271 ? 10.902 7.209 17.042 1.00 86.88 271 GLU A CA 1
ATOM 2116 C C . GLU A 1 271 ? 10.721 6.067 16.033 1.00 86.88 271 GLU A C 1
ATOM 2118 O O . GLU A 1 271 ? 11.565 5.185 15.915 1.00 86.88 271 GLU A O 1
ATOM 2123 N N . ARG A 1 272 ? 9.699 6.137 15.170 1.00 83.44 272 ARG A N 1
ATOM 2124 C CA . ARG A 1 272 ? 9.486 5.113 14.130 1.00 83.44 272 ARG A CA 1
ATOM 2125 C C . ARG A 1 272 ? 10.633 5.005 13.128 1.00 83.44 272 ARG A C 1
ATOM 2127 O O . ARG A 1 272 ? 10.877 3.919 12.589 1.00 83.44 272 ARG A O 1
ATOM 2134 N N . LYS A 1 273 ? 11.300 6.122 12.820 1.00 84.25 273 LYS A N 1
ATOM 2135 C CA . LYS A 1 273 ? 12.492 6.128 11.963 1.00 84.25 273 LYS A CA 1
ATOM 2136 C C . LYS A 1 273 ? 13.656 5.432 12.667 1.00 84.25 273 LYS A C 1
ATOM 2138 O O . LYS A 1 273 ? 14.324 4.626 12.021 1.00 84.25 273 LYS A O 1
ATOM 2143 N N . GLN A 1 274 ? 13.851 5.699 13.954 1.00 91.00 274 GLN A N 1
ATOM 2144 C CA . GLN A 1 274 ? 14.870 5.053 14.773 1.00 91.00 274 GLN A CA 1
ATOM 2145 C C . GLN A 1 274 ? 14.618 3.543 14.897 1.00 91.00 274 GLN A C 1
ATOM 2147 O O . GLN A 1 274 ? 15.468 2.767 14.471 1.00 91.00 274 GLN A O 1
ATOM 2152 N N . ASP A 1 275 ? 13.423 3.114 15.312 1.00 86.25 275 ASP A N 1
ATOM 2153 C CA . ASP A 1 275 ? 13.053 1.691 15.415 1.00 86.25 275 ASP A CA 1
ATOM 2154 C C . ASP A 1 275 ? 13.295 0.936 14.103 1.00 86.25 275 ASP A C 1
ATOM 2156 O O . ASP A 1 275 ? 13.693 -0.229 14.056 1.00 86.25 275 ASP A O 1
ATOM 2160 N N . ARG A 1 276 ? 12.998 1.596 12.979 1.00 82.88 276 ARG A N 1
ATOM 2161 C CA . ARG A 1 276 ? 13.236 1.040 11.650 1.00 82.88 276 ARG A CA 1
ATOM 2162 C C . ARG A 1 276 ? 14.727 0.844 11.392 1.00 82.88 276 ARG A C 1
ATOM 2164 O O . ARG A 1 276 ? 15.094 -0.193 10.844 1.00 82.88 276 ARG A O 1
ATOM 2171 N N . GLN A 1 277 ? 15.554 1.830 11.728 1.00 89.38 277 GLN A N 1
ATOM 2172 C CA . GLN A 1 277 ? 17.005 1.742 11.575 1.00 89.38 277 GLN A CA 1
ATOM 2173 C C . GLN A 1 277 ? 17.586 0.641 12.464 1.00 89.38 277 GLN A C 1
ATOM 2175 O O . GLN A 1 277 ? 18.384 -0.153 11.975 1.00 89.38 277 GLN A O 1
ATOM 2180 N N . GLU A 1 278 ? 17.124 0.526 13.707 1.00 92.75 278 GLU A N 1
ATOM 2181 C CA . GLU A 1 278 ? 17.549 -0.516 14.646 1.00 92.75 278 GLU A CA 1
ATOM 2182 C C . GLU A 1 278 ? 17.218 -1.916 14.121 1.00 92.75 278 GLU A C 1
ATOM 2184 O O . GLU A 1 278 ? 18.115 -2.747 13.994 1.00 92.75 278 GLU A O 1
ATOM 2189 N N . ARG A 1 279 ? 15.980 -2.153 13.663 1.00 88.12 279 ARG A N 1
ATOM 2190 C CA . ARG A 1 279 ? 15.600 -3.436 13.038 1.00 88.12 279 ARG A CA 1
ATOM 2191 C C . ARG A 1 279 ? 16.431 -3.771 11.800 1.00 88.12 279 ARG A C 1
ATOM 2193 O O . ARG A 1 279 ? 16.693 -4.939 11.520 1.00 88.12 279 ARG A O 1
ATOM 2200 N N . ILE A 1 280 ? 16.811 -2.768 11.005 1.00 87.88 280 ILE A N 1
ATOM 2201 C CA . ILE A 1 280 ? 17.685 -2.983 9.843 1.00 87.88 280 ILE A CA 1
ATOM 2202 C C . ILE A 1 280 ? 19.086 -3.383 10.313 1.00 87.88 280 ILE A C 1
ATOM 2204 O O . ILE A 1 280 ? 19.642 -4.346 9.789 1.00 87.88 280 ILE A O 1
ATOM 2208 N N . GLN A 1 281 ? 19.643 -2.684 11.303 1.00 92.50 281 GLN A N 1
ATOM 2209 C CA . GLN A 1 281 ? 20.960 -2.993 11.861 1.00 92.50 281 GLN A CA 1
ATOM 2210 C C . GLN A 1 281 ? 20.999 -4.384 12.500 1.00 92.50 281 GLN A C 1
ATOM 2212 O O . GLN A 1 281 ? 21.948 -5.130 12.274 1.00 92.50 281 GLN A O 1
ATOM 2217 N N . GLU A 1 282 ? 19.961 -4.757 13.241 1.00 94.62 282 GLU A N 1
ATOM 2218 C CA . GLU A 1 282 ? 19.807 -6.082 13.841 1.00 94.62 282 GLU A CA 1
ATOM 2219 C C . GLU A 1 282 ? 19.809 -7.180 12.770 1.00 94.62 282 GLU A C 1
ATOM 2221 O O . GLU A 1 282 ? 20.643 -8.082 12.812 1.00 94.62 282 GLU A O 1
ATOM 2226 N N . ARG A 1 283 ? 18.997 -7.032 11.714 1.00 90.31 283 ARG A N 1
ATOM 2227 C CA . ARG A 1 283 ? 18.984 -7.967 10.573 1.00 90.31 283 ARG A CA 1
ATOM 2228 C C . ARG A 1 283 ? 20.333 -8.064 9.862 1.00 90.31 283 ARG A C 1
ATOM 2230 O O . ARG A 1 283 ? 20.688 -9.128 9.354 1.00 90.31 283 ARG A O 1
ATOM 2237 N N . VAL A 1 284 ? 21.080 -6.962 9.769 1.00 93.12 284 VAL A N 1
ATOM 2238 C CA . VAL A 1 284 ? 22.433 -6.967 9.191 1.00 93.12 284 VAL A CA 1
ATOM 2239 C C . VAL A 1 284 ? 23.394 -7.749 10.090 1.00 93.12 284 VAL A C 1
ATOM 2241 O O . VAL A 1 284 ? 24.110 -8.610 9.578 1.00 93.12 284 VAL A O 1
ATOM 2244 N N . LYS A 1 285 ? 23.367 -7.523 11.409 1.00 95.12 285 LYS A N 1
ATOM 2245 C CA . LYS A 1 285 ? 24.188 -8.258 12.387 1.00 95.12 285 LYS A CA 1
ATOM 2246 C C . LYS A 1 285 ? 23.877 -9.755 12.386 1.00 95.12 285 LYS A C 1
ATOM 2248 O O . LYS A 1 285 ? 24.792 -10.567 12.309 1.00 95.12 285 LYS A O 1
ATOM 2253 N N . GLU A 1 286 ? 22.601 -10.135 12.377 1.00 93.88 286 GLU A N 1
ATOM 2254 C CA . GLU A 1 286 ? 22.185 -11.540 12.277 1.00 93.88 286 GLU A CA 1
ATOM 2255 C C . GLU A 1 286 ? 22.730 -12.217 11.014 1.00 93.88 286 GLU A C 1
ATOM 2257 O O . GLU A 1 286 ? 23.219 -13.346 11.065 1.00 93.88 286 GLU A O 1
ATOM 2262 N N . ARG A 1 287 ? 22.682 -11.527 9.866 1.00 92.38 287 ARG A N 1
ATOM 2263 C CA . ARG A 1 287 ? 23.236 -12.036 8.601 1.00 92.38 287 ARG A CA 1
ATOM 2264 C C . ARG A 1 287 ? 24.756 -12.171 8.645 1.00 92.38 287 ARG A C 1
ATOM 2266 O O . ARG A 1 287 ? 25.277 -13.109 8.052 1.00 92.38 287 ARG A O 1
ATOM 2273 N N . GLN A 1 288 ? 25.455 -11.256 9.315 1.00 93.75 288 GLN A N 1
ATOM 2274 C CA . GLN A 1 288 ? 26.905 -11.340 9.506 1.00 93.75 288 GLN A CA 1
ATOM 2275 C C . GLN A 1 288 ? 27.274 -12.527 10.401 1.00 93.75 288 GLN A C 1
ATOM 2277 O O . GLN A 1 288 ? 28.121 -13.327 10.015 1.00 93.75 288 GLN A O 1
ATOM 2282 N N . ASN A 1 289 ? 26.573 -12.712 11.522 1.00 94.44 289 ASN A N 1
ATOM 2283 C CA . ASN A 1 289 ? 26.803 -13.832 12.436 1.00 94.44 289 ASN A CA 1
ATOM 2284 C C . ASN A 1 289 ? 26.537 -15.189 11.768 1.00 94.44 289 ASN A C 1
ATOM 2286 O O . ASN A 1 289 ? 27.321 -16.114 11.937 1.00 94.44 289 ASN A O 1
ATOM 2290 N N . LYS A 1 290 ? 25.484 -15.300 10.945 1.00 93.75 290 LYS A N 1
ATOM 2291 C CA . LYS A 1 290 ? 25.190 -16.522 10.170 1.00 93.75 290 LYS A CA 1
ATOM 2292 C C . LYS A 1 290 ? 26.230 -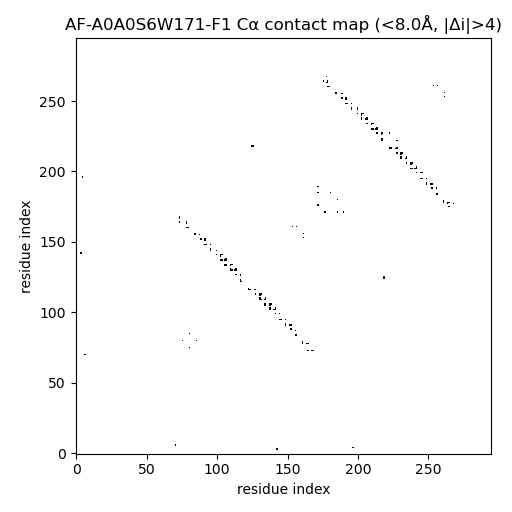16.841 9.090 1.00 93.75 290 LYS A C 1
ATOM 2294 O O . LYS A 1 290 ? 26.285 -17.975 8.631 1.00 93.75 290 LYS A O 1
ATOM 2299 N N . ARG A 1 291 ? 27.011 -15.851 8.648 1.00 92.56 291 ARG A N 1
ATOM 2300 C CA . ARG A 1 291 ? 28.075 -16.018 7.643 1.00 92.56 291 ARG A CA 1
ATOM 2301 C C . ARG A 1 291 ? 29.449 -16.276 8.259 1.00 92.56 291 ARG A C 1
ATOM 2303 O O . ARG A 1 291 ? 30.370 -16.603 7.516 1.00 92.56 291 ARG A O 1
ATOM 2310 N N . ALA A 1 292 ? 29.612 -16.102 9.570 1.00 91.12 292 ALA A N 1
ATOM 2311 C CA . ALA A 1 292 ? 30.874 -16.395 10.228 1.00 91.12 292 ALA A CA 1
ATOM 2312 C C . ALA A 1 292 ? 31.106 -17.921 10.222 1.00 91.12 292 ALA A C 1
ATOM 2314 O O . ALA A 1 292 ? 30.211 -18.659 10.640 1.00 91.12 292 ALA A O 1
ATOM 2315 N N . PRO A 1 293 ? 32.263 -18.411 9.740 1.00 82.44 293 PRO A N 1
ATOM 2316 C CA . PRO A 1 293 ? 32.562 -19.837 9.755 1.00 82.44 293 PRO A CA 1
ATOM 2317 C C . PRO A 1 293 ? 32.576 -20.342 11.201 1.00 82.44 293 PRO A C 1
ATOM 2319 O O . PRO A 1 293 ? 33.224 -19.740 12.062 1.00 82.44 293 PRO A O 1
ATOM 2322 N N . GLN A 1 294 ? 31.852 -21.433 11.466 1.00 78.75 294 GLN A N 1
ATOM 2323 C CA . GLN A 1 294 ? 31.970 -22.157 12.731 1.00 78.75 294 GLN A CA 1
ATOM 2324 C C . GLN A 1 294 ? 33.383 -22.747 12.777 1.00 78.75 294 GLN A C 1
ATOM 2326 O O . GLN A 1 294 ? 33.763 -23.496 11.878 1.00 78.75 294 GLN A O 1
ATOM 2331 N N . LYS A 1 295 ? 34.181 -22.299 13.747 1.00 73.44 295 LYS A N 1
ATOM 2332 C CA . LYS A 1 295 ? 35.540 -22.791 13.982 1.00 73.44 295 LYS A CA 1
ATOM 2333 C C . LYS A 1 295 ? 35.519 -24.058 14.817 1.00 73.44 295 LYS A C 1
ATOM 2335 O O . LYS A 1 295 ? 34.637 -24.138 15.700 1.00 73.44 295 LYS A O 1
#

Mean predicted aligned error: 13.58 Å

Sequence (295 aa):
MLRKISYMMLLLMCVASVMVFANGAAAQKEGEPPQPPNGEMMAPPDGGQQMPDAPMPPDGPMSPDGMQQDNLRINWQALNLTDEQREKIQQLRRDFQVSTATTREELQFAQQDLRKEMSNAQIDSAKIDALLTQIASAKQKLSEGAVQNLLNIKAILTEEQLQQLAEMQEQMPVEWRGIALTKEQRSQIKNILKTSLKANQQLLETIIQLRGELREELFATNSDTAKVQQLQASIAEKDAALEKARTETMIEINKLLTPEQREQLKKASAERKQDRQERIQERVKERQNKRAPQK

pLDDT: mean 76.94, std 19.79, range [31.66, 97.69]